Protein AF-A0A7S4WHS2-F1 (afdb_monomer_lite)

Organism: NCBI:txid311494

Radius of gyration: 29.29 Å; chains: 1; bounding box: 71×64×77 Å

Sequence (248 aa):
GGTAQAVWQSLSWGLAPERFQHSQTRLPRNLSAFLNLSAMYQNPPQQYPPQHPQHYQPGQMAAPGIVMGTPVPQDGDFGKMPVSQVPPEVRNGFVRKVYSLLSVQLMVTFGIALYMNTQLTPLWVAKHLGIYYMASFGTLAMMLGVSCCCADALRNFPFNYAFLAALTIGMSITVGFATVLYTTDSVLLALGTTAGVFLVLTAYACLTTTDFTGIGPYLFAGLIALMMFGFVISIFSWLTGTPMVGSM

Foldseek 3Di:
DPPPVVVVVVVPPDDDPPPPVVPPPDDDPVVVVVVVVVVVVDDDDDDDDDDDDDDDDDDDDDDPDDDPPDPPDPPVCLVPDDPVPRPVVVVVVVVVVVVVLVVVLVVVLVVLLVVLLVPPALVNLVVVCVLLVCLVVVLVCLVVCCVPPNVVLCVDPPSVVVSSVSSSVSVSVNNSSVSNLDDPVVVVVVVVVVVVVVVVVVVCVVPDPDDPVPCVVVVVVVVVVVVVVVVVVVVVCVVVVPDPRPDD

Structure (mmCIF, N/CA/C/O backbone):
data_AF-A0A7S4WHS2-F1
#
_entry.id   AF-A0A7S4WHS2-F1
#
loop_
_atom_site.group_PDB
_atom_site.id
_atom_site.type_symbol
_atom_site.label_atom_id
_atom_site.label_alt_id
_atom_site.label_comp_id
_atom_site.label_asym_id
_atom_site.label_entity_id
_atom_site.label_seq_id
_atom_site.pdbx_PDB_ins_code
_atom_site.Cartn_x
_atom_site.Cartn_y
_atom_site.Cartn_z
_atom_site.occupancy
_atom_site.B_iso_or_equiv
_atom_site.auth_seq_id
_atom_site.auth_comp_id
_atom_site.auth_asym_id
_atom_site.auth_atom_id
_atom_site.pdbx_PDB_model_num
ATOM 1 N N . GLY A 1 1 ? 33.006 43.965 -44.814 1.00 50.41 1 GLY A N 1
ATOM 2 C CA . GLY A 1 1 ? 33.038 42.946 -43.751 1.00 50.41 1 GLY A CA 1
ATOM 3 C C . GLY A 1 1 ? 34.461 42.755 -43.282 1.00 50.41 1 GLY A C 1
ATOM 4 O O . GLY A 1 1 ? 35.235 42.186 -44.029 1.00 50.41 1 GLY A O 1
ATOM 5 N N . GLY A 1 2 ? 34.815 43.263 -42.099 1.00 50.53 2 GLY A N 1
ATOM 6 C CA . GLY A 1 2 ? 36.194 43.140 -41.601 1.00 50.53 2 GLY A CA 1
ATOM 7 C C . GLY A 1 2 ? 36.452 43.560 -40.150 1.00 50.53 2 GLY A C 1
ATOM 8 O O . GLY A 1 2 ? 37.531 43.289 -39.649 1.00 50.53 2 GLY A O 1
ATOM 9 N N . THR A 1 3 ? 35.502 44.176 -39.437 1.00 52.41 3 THR A N 1
ATOM 10 C CA . THR A 1 3 ? 35.789 44.755 -38.105 1.00 52.41 3 THR A CA 1
ATOM 11 C C . THR A 1 3 ? 35.073 44.090 -36.926 1.00 52.41 3 THR A C 1
ATOM 13 O O . THR A 1 3 ? 35.409 44.385 -35.786 1.00 52.41 3 THR A O 1
ATOM 16 N N . ALA A 1 4 ? 34.164 43.133 -37.152 1.00 46.56 4 ALA A N 1
ATOM 17 C CA . ALA A 1 4 ? 33.526 42.378 -36.062 1.00 46.56 4 ALA A CA 1
ATOM 18 C C . ALA A 1 4 ? 34.307 41.112 -35.647 1.00 46.56 4 ALA A C 1
ATOM 20 O O . ALA A 1 4 ? 34.177 40.657 -34.516 1.00 46.56 4 ALA A O 1
ATOM 21 N N . GLN A 1 5 ? 35.153 40.555 -36.524 1.00 48.12 5 GLN A N 1
ATOM 22 C CA . GLN A 1 5 ? 35.959 39.361 -36.216 1.00 48.12 5 GLN A CA 1
ATOM 23 C C . GLN A 1 5 ? 37.219 39.669 -35.386 1.00 48.12 5 GLN A C 1
ATOM 25 O O . GLN A 1 5 ? 37.716 38.789 -34.690 1.00 48.12 5 GLN A O 1
ATOM 30 N N . ALA A 1 6 ? 37.701 40.916 -35.395 1.00 48.38 6 ALA A N 1
ATOM 31 C CA . ALA A 1 6 ? 38.920 41.304 -34.680 1.00 48.38 6 ALA A CA 1
ATOM 32 C C . ALA A 1 6 ? 38.725 41.473 -33.158 1.00 48.38 6 ALA A C 1
ATOM 34 O O . ALA A 1 6 ? 39.687 41.364 -32.405 1.00 48.38 6 ALA A O 1
ATOM 35 N N . VAL A 1 7 ? 37.490 41.686 -32.686 1.00 51.41 7 VAL A N 1
ATOM 36 C CA . VAL A 1 7 ? 37.194 41.826 -31.244 1.00 51.41 7 VAL A CA 1
ATOM 37 C C . VAL A 1 7 ? 37.031 40.462 -30.561 1.00 51.41 7 VAL A C 1
ATOM 39 O O . VAL A 1 7 ? 37.355 40.310 -29.387 1.00 51.41 7 VAL A O 1
ATOM 42 N N . TRP A 1 8 ? 36.611 39.431 -31.300 1.00 46.50 8 TRP A N 1
ATOM 43 C CA . TRP A 1 8 ? 36.469 38.076 -30.755 1.00 46.50 8 TRP A CA 1
ATOM 44 C C . TRP A 1 8 ? 37.800 37.333 -30.585 1.00 46.50 8 TRP A C 1
ATOM 46 O O . TRP A 1 8 ? 37.876 36.419 -29.770 1.00 46.50 8 TRP A O 1
ATOM 56 N N . GLN A 1 9 ? 38.860 37.735 -31.296 1.00 47.62 9 GLN A N 1
ATOM 57 C CA . GLN A 1 9 ? 40.182 37.108 -31.169 1.00 47.62 9 GLN A CA 1
ATOM 58 C C . GLN A 1 9 ? 41.031 37.656 -30.012 1.00 47.62 9 GLN A C 1
ATOM 60 O O . GLN A 1 9 ? 41.969 36.984 -29.595 1.00 47.62 9 GLN A O 1
ATOM 65 N N . SER A 1 10 ? 40.727 38.834 -29.453 1.00 46.81 10 SER A N 1
ATOM 66 C CA . SER A 1 10 ? 41.482 39.385 -28.313 1.00 46.81 10 SER A CA 1
ATOM 67 C C . SER A 1 10 ? 40.934 38.968 -26.942 1.00 46.81 10 SER A C 1
ATOM 69 O O . SER A 1 10 ? 41.657 39.055 -25.954 1.00 46.81 10 SER A O 1
ATOM 71 N N . LEU A 1 11 ? 39.705 38.441 -26.869 1.00 43.81 11 LEU A N 1
ATOM 72 C CA . LEU A 1 11 ? 39.115 37.882 -25.641 1.00 43.81 11 LEU A CA 1
ATOM 73 C C . LEU A 1 11 ? 39.396 36.382 -25.445 1.00 43.81 11 LEU A C 1
ATOM 75 O O . LEU A 1 11 ? 39.158 35.853 -24.362 1.00 43.81 11 LEU A O 1
ATOM 79 N N . SER A 1 12 ? 39.940 35.695 -26.454 1.00 48.47 12 SER A N 1
ATOM 80 C CA . SER A 1 12 ? 40.288 34.268 -26.377 1.00 48.47 12 SER A CA 1
ATOM 81 C C . SER A 1 12 ? 41.696 33.984 -25.830 1.00 48.47 12 SER A C 1
ATOM 83 O O . SER A 1 12 ? 42.034 32.825 -25.598 1.00 48.47 12 SER A O 1
ATOM 85 N N . TRP A 1 13 ? 42.525 35.004 -25.582 1.00 41.66 13 TRP A N 1
ATOM 86 C CA . TRP A 1 13 ? 43.918 34.843 -25.127 1.00 41.66 13 TRP A CA 1
ATOM 87 C C . TRP A 1 13 ? 44.089 34.929 -23.606 1.00 41.66 13 TRP A C 1
ATOM 89 O O . TRP A 1 13 ? 44.889 35.712 -23.100 1.00 41.66 13 TRP A O 1
ATOM 99 N N . GLY A 1 14 ? 43.351 34.100 -22.865 1.00 50.03 14 GLY A N 1
ATOM 100 C CA . GLY A 1 14 ? 43.435 34.078 -21.401 1.00 50.03 14 GLY A CA 1
ATOM 101 C C . GLY A 1 14 ? 43.510 32.713 -20.725 1.00 50.03 14 GLY A C 1
ATOM 102 O O . GLY A 1 14 ? 43.883 32.668 -19.559 1.00 50.03 14 GLY A O 1
ATOM 103 N N . LEU A 1 15 ? 43.182 31.599 -21.388 1.00 47.47 15 LEU A N 1
ATOM 104 C CA . LEU A 1 15 ? 43.133 30.288 -20.724 1.00 47.47 15 LEU A CA 1
ATOM 105 C C . LEU A 1 15 ? 43.654 29.185 -21.650 1.00 47.47 15 LEU A C 1
ATOM 107 O O . LEU A 1 15 ? 42.901 28.394 -22.210 1.00 47.47 15 LEU A O 1
ATOM 111 N N . ALA A 1 16 ? 44.978 29.146 -21.804 1.00 42.75 16 ALA A N 1
ATOM 112 C CA . ALA A 1 16 ? 45.669 27.970 -22.312 1.00 42.75 16 ALA A CA 1
ATOM 113 C C . ALA A 1 16 ? 45.439 26.777 -21.349 1.00 42.75 16 ALA A C 1
ATOM 115 O O . ALA A 1 16 ? 45.632 26.938 -20.139 1.00 42.75 16 ALA A O 1
ATOM 116 N N . PRO A 1 17 ? 45.070 25.582 -21.846 1.00 48.75 17 PRO A N 1
ATOM 117 C CA . PRO A 1 17 ? 44.760 24.412 -21.013 1.00 48.75 17 PRO A CA 1
ATOM 118 C C . PRO A 1 17 ? 45.985 23.744 -20.351 1.00 48.75 17 PRO A C 1
ATOM 120 O O . PRO A 1 17 ? 45.831 22.855 -19.520 1.00 48.75 17 PRO A O 1
ATOM 123 N N . GLU A 1 18 ? 47.205 24.198 -20.639 1.00 44.66 18 GLU A N 1
ATOM 124 C CA . GLU A 1 18 ? 48.449 23.496 -20.274 1.00 44.66 18 GLU A CA 1
ATOM 125 C C . GLU A 1 18 ? 48.958 23.748 -18.837 1.00 44.66 18 GLU A C 1
ATOM 127 O O . GLU A 1 18 ? 49.913 23.114 -18.395 1.00 44.66 18 GLU A O 1
ATOM 132 N N . ARG A 1 19 ? 48.346 24.652 -18.054 1.00 46.97 19 ARG A N 1
ATOM 133 C CA . ARG A 1 19 ? 48.783 24.934 -16.663 1.00 46.97 19 ARG A CA 1
ATOM 134 C C . ARG A 1 19 ? 47.902 24.354 -15.556 1.00 46.97 19 ARG A C 1
ATOM 136 O O . ARG A 1 19 ? 48.166 24.616 -14.385 1.00 46.97 19 ARG A O 1
ATOM 143 N N . PHE A 1 20 ? 46.914 23.522 -15.880 1.00 42.88 20 PHE A N 1
ATOM 144 C CA . PHE A 1 20 ? 46.043 22.905 -14.867 1.00 42.88 20 PHE A CA 1
ATOM 145 C C . PHE A 1 20 ? 46.325 21.426 -14.585 1.00 42.88 20 PHE A C 1
ATOM 147 O O . PHE A 1 20 ? 45.636 20.827 -13.765 1.00 42.88 20 PHE A O 1
ATOM 154 N N . GLN A 1 21 ? 47.375 20.840 -15.165 1.00 43.81 21 GLN A N 1
ATOM 155 C CA . GLN A 1 21 ? 47.788 19.478 -14.802 1.00 43.81 21 GLN A CA 1
ATOM 156 C C . GLN A 1 21 ? 48.622 19.437 -13.512 1.00 43.81 21 GLN A C 1
ATOM 158 O O . GLN A 1 21 ? 48.591 18.451 -12.783 1.00 43.81 21 GLN A O 1
ATOM 163 N N . HIS A 1 22 ? 49.311 20.530 -13.166 1.00 43.03 22 HIS A N 1
ATOM 164 C CA . HIS A 1 22 ? 50.264 20.538 -12.050 1.00 43.03 22 HIS A CA 1
ATOM 165 C C . HIS A 1 22 ? 49.699 21.017 -10.698 1.00 43.03 22 HIS A C 1
ATOM 167 O O . HIS A 1 22 ? 50.420 21.004 -9.701 1.00 43.03 22 HIS A O 1
ATOM 173 N N . SER A 1 23 ? 48.419 21.409 -10.632 1.00 46.28 23 SER A N 1
ATOM 174 C CA . SER A 1 23 ? 47.775 21.923 -9.406 1.00 46.28 23 SER A CA 1
ATOM 175 C C . SER A 1 23 ? 46.524 21.134 -8.978 1.00 46.28 23 SER A C 1
ATOM 177 O O . SER A 1 23 ? 45.692 21.629 -8.227 1.00 46.28 23 SER A O 1
ATOM 179 N N . GLN A 1 24 ? 46.383 19.877 -9.415 1.00 44.25 24 GLN A N 1
ATOM 180 C CA . GLN A 1 24 ? 45.333 18.970 -8.918 1.00 44.25 24 GLN A CA 1
ATOM 181 C C . GLN A 1 24 ? 45.672 18.280 -7.582 1.00 44.25 24 GLN A C 1
ATOM 183 O O . GLN A 1 24 ? 44.921 17.431 -7.114 1.00 44.25 24 GLN A O 1
ATOM 188 N N . THR A 1 25 ? 46.780 18.622 -6.922 1.00 51.28 25 THR A N 1
ATOM 189 C CA . THR A 1 25 ? 47.207 17.914 -5.700 1.00 51.28 25 THR A CA 1
ATOM 190 C C . THR A 1 25 ? 46.672 18.502 -4.395 1.00 51.28 25 THR A C 1
ATOM 192 O O . THR A 1 25 ? 46.905 17.911 -3.342 1.00 51.28 25 THR A O 1
ATOM 195 N N . ARG A 1 26 ? 45.930 19.622 -4.407 1.00 53.91 26 ARG A N 1
ATOM 196 C CA . ARG A 1 26 ? 45.345 20.192 -3.178 1.00 53.91 26 ARG A CA 1
ATOM 197 C C . ARG A 1 26 ? 44.018 20.919 -3.407 1.00 53.91 26 ARG A C 1
ATOM 199 O O . ARG A 1 26 ? 43.988 22.143 -3.431 1.00 53.91 26 ARG A O 1
ATOM 206 N N . LEU A 1 27 ? 42.907 20.191 -3.484 1.00 52.69 27 LEU A N 1
ATOM 207 C CA . LEU A 1 27 ? 41.578 20.782 -3.277 1.00 52.69 27 LEU A CA 1
ATOM 208 C C . LEU A 1 27 ? 40.746 19.917 -2.313 1.00 52.69 27 LEU A C 1
ATOM 210 O O . LEU A 1 27 ? 40.805 18.688 -2.388 1.00 52.69 27 LEU A O 1
ATOM 214 N N . PRO A 1 28 ? 40.004 20.532 -1.370 1.00 56.56 28 PRO A N 1
ATOM 215 C CA . PRO A 1 28 ? 39.258 19.810 -0.349 1.00 56.56 28 PRO A CA 1
ATOM 216 C C . PRO A 1 28 ? 38.067 19.050 -0.947 1.00 56.56 28 PRO A C 1
ATOM 218 O O . PRO A 1 28 ? 37.345 19.545 -1.812 1.00 56.56 28 PRO A O 1
ATOM 221 N N . ARG A 1 29 ? 37.845 17.846 -0.407 1.00 57.91 29 ARG A N 1
ATOM 222 C CA . ARG A 1 29 ? 36.923 16.781 -0.852 1.00 57.91 29 ARG A CA 1
ATOM 223 C C . ARG A 1 29 ? 35.456 17.201 -1.078 1.00 57.91 29 ARG A C 1
ATOM 225 O O . ARG A 1 29 ? 34.707 16.450 -1.685 1.00 57.91 29 ARG A O 1
ATOM 232 N N . ASN A 1 30 ? 35.049 18.385 -0.623 1.00 56.25 30 ASN A N 1
ATOM 233 C CA . ASN A 1 30 ? 33.666 18.860 -0.709 1.00 56.25 30 ASN A CA 1
ATOM 234 C C . ASN A 1 30 ? 33.357 19.688 -1.969 1.00 56.25 30 ASN A C 1
ATOM 236 O O . ASN A 1 30 ? 32.186 19.896 -2.255 1.00 56.25 30 ASN A O 1
ATOM 240 N N . LEU A 1 31 ? 34.354 20.131 -2.749 1.00 52.06 31 LEU A N 1
ATOM 241 C CA . LEU A 1 31 ? 34.111 20.892 -3.990 1.00 52.06 31 LEU A CA 1
ATOM 242 C C . LEU A 1 31 ? 34.059 20.007 -5.253 1.00 52.06 31 LEU A C 1
ATOM 244 O O . LEU A 1 31 ? 33.439 20.375 -6.248 1.00 52.06 31 LEU A O 1
ATOM 248 N N . SER A 1 32 ? 34.645 18.807 -5.204 1.00 50.41 32 SER A N 1
ATOM 249 C CA . SER A 1 32 ? 34.599 17.819 -6.294 1.00 50.41 32 SER A CA 1
ATOM 250 C C . SER A 1 32 ? 33.213 17.194 -6.488 1.00 50.41 32 SER A C 1
ATOM 252 O O . SER A 1 32 ? 32.877 16.772 -7.592 1.00 50.41 32 SER A O 1
ATOM 254 N N . ALA A 1 33 ? 32.379 17.171 -5.444 1.00 54.91 33 ALA A N 1
ATOM 255 C CA . ALA A 1 33 ? 30.997 16.707 -5.540 1.00 54.91 33 ALA A CA 1
ATOM 256 C C . ALA A 1 33 ? 30.105 17.696 -6.314 1.00 54.91 33 ALA A C 1
ATOM 258 O O . ALA A 1 33 ? 29.285 17.276 -7.127 1.00 54.91 33 ALA A O 1
ATOM 259 N N . PHE A 1 34 ? 30.308 19.006 -6.127 1.00 48.53 34 PHE A N 1
ATOM 260 C CA . PHE A 1 34 ? 29.520 20.040 -6.808 1.00 48.53 34 PHE A CA 1
ATOM 261 C C . PHE A 1 34 ? 29.890 20.200 -8.288 1.00 48.53 34 PHE A C 1
ATOM 263 O O . PHE A 1 34 ? 29.008 20.439 -9.108 1.00 48.53 34 PHE A O 1
ATOM 270 N N . LEU A 1 35 ? 31.160 19.999 -8.654 1.00 53.09 35 LEU A N 1
ATOM 271 C CA . LEU A 1 35 ? 31.594 20.020 -10.058 1.00 53.09 35 LEU A CA 1
ATOM 272 C C . LEU A 1 35 ? 31.130 18.788 -10.854 1.00 53.09 35 LEU A C 1
ATOM 274 O O . LEU A 1 35 ? 30.916 18.883 -12.058 1.00 53.09 35 LEU A O 1
ATOM 278 N N . ASN A 1 36 ? 30.918 17.646 -10.194 1.00 54.72 36 ASN A N 1
ATOM 279 C CA . ASN A 1 36 ? 30.353 16.461 -10.844 1.00 54.72 36 ASN A CA 1
ATOM 280 C C . ASN A 1 36 ? 28.837 16.568 -11.073 1.00 54.72 36 ASN A C 1
ATOM 282 O O . ASN A 1 36 ? 28.314 15.912 -11.972 1.00 54.72 36 ASN A O 1
ATOM 286 N N . LEU A 1 37 ? 28.127 17.406 -10.310 1.00 49.66 37 LEU A N 1
ATOM 287 C CA . LEU A 1 37 ? 26.675 17.554 -10.443 1.00 49.66 37 LEU A CA 1
ATOM 288 C C . LEU A 1 37 ? 26.269 18.299 -11.726 1.00 49.66 37 LEU A C 1
ATOM 290 O O . LEU A 1 37 ? 25.254 17.964 -12.330 1.00 49.66 37 LEU A O 1
ATOM 294 N N . SER A 1 38 ? 27.066 19.273 -12.176 1.00 44.75 38 SER A N 1
ATOM 295 C CA . SER A 1 38 ? 26.819 19.990 -13.437 1.00 44.75 38 SER A CA 1
ATOM 296 C C . SER A 1 38 ? 27.232 19.190 -14.677 1.00 44.75 38 SER A C 1
ATOM 298 O O . SER A 1 38 ? 26.703 19.433 -15.758 1.00 44.75 38 SER A O 1
ATOM 300 N N . ALA A 1 39 ? 28.123 18.204 -14.533 1.00 48.88 39 ALA A N 1
ATOM 301 C CA . ALA A 1 39 ? 28.540 17.328 -15.628 1.00 48.88 39 ALA A CA 1
ATOM 302 C C . ALA A 1 39 ? 27.530 16.201 -15.922 1.00 48.88 39 ALA A C 1
ATOM 304 O O . ALA A 1 39 ? 27.440 15.745 -17.059 1.00 48.88 39 ALA A O 1
ATOM 305 N N . MET A 1 40 ? 26.737 15.769 -14.934 1.00 46.53 40 MET A N 1
ATOM 306 C CA . MET A 1 40 ? 25.762 14.680 -15.113 1.00 46.53 40 MET A CA 1
ATOM 307 C C . MET A 1 40 ? 24.444 15.106 -15.791 1.00 46.53 40 MET A C 1
ATOM 309 O O . MET A 1 40 ? 23.670 14.235 -16.180 1.00 46.53 40 MET A O 1
ATOM 313 N N . TYR A 1 41 ? 24.180 16.410 -15.966 1.00 37.06 41 TYR A N 1
ATOM 314 C CA . TYR A 1 41 ? 22.985 16.907 -16.675 1.00 37.06 41 TYR A CA 1
ATOM 315 C C . TYR A 1 41 ? 23.206 17.115 -18.187 1.00 37.06 41 TYR A C 1
ATOM 317 O O . TYR A 1 41 ? 22.245 17.250 -18.943 1.00 37.06 41 TYR A O 1
ATOM 325 N N . GLN A 1 42 ? 24.455 17.076 -18.663 1.00 38.78 42 GLN A N 1
ATOM 326 C CA . GLN A 1 42 ? 24.769 17.221 -20.084 1.00 38.78 42 GLN A CA 1
ATOM 327 C C . GLN A 1 42 ? 24.850 15.840 -20.751 1.00 38.78 42 GLN A C 1
ATOM 329 O O . GLN A 1 42 ? 25.916 15.240 -20.860 1.00 38.78 42 GLN A O 1
ATOM 334 N N . ASN A 1 43 ? 23.713 15.314 -21.204 1.00 38.56 43 ASN A N 1
ATOM 335 C CA . ASN A 1 43 ? 23.698 14.143 -22.083 1.00 38.56 43 ASN A CA 1
ATOM 336 C C . ASN A 1 43 ? 23.935 14.617 -23.536 1.00 38.56 43 ASN A C 1
ATOM 338 O O . ASN A 1 43 ? 23.119 15.395 -24.039 1.00 38.56 43 ASN A O 1
ATOM 342 N N . PRO A 1 44 ? 25.033 14.242 -24.220 1.00 42.28 44 PRO A N 1
ATOM 343 C CA . PRO A 1 44 ? 25.224 14.602 -25.623 1.00 42.28 44 PRO A CA 1
ATOM 344 C C . PRO A 1 44 ? 24.281 13.790 -26.537 1.00 42.28 44 PRO A C 1
ATOM 346 O O . PRO A 1 44 ? 23.912 12.663 -26.197 1.00 42.28 44 PRO A O 1
ATOM 349 N N . PRO A 1 45 ? 23.882 14.322 -27.711 1.00 35.34 45 PRO A N 1
ATOM 350 C CA . PRO A 1 45 ? 23.035 13.592 -28.651 1.00 35.34 45 PRO A CA 1
ATOM 351 C C . PRO A 1 45 ? 23.739 12.311 -29.124 1.00 35.34 45 PRO A C 1
ATOM 353 O O . PRO A 1 45 ? 24.867 12.346 -29.612 1.00 35.34 45 PRO A O 1
ATOM 356 N N . GLN A 1 46 ? 23.058 11.176 -28.964 1.00 35.66 46 GLN A N 1
ATOM 357 C CA . GLN A 1 46 ? 23.517 9.854 -29.390 1.00 35.66 46 GLN A CA 1
ATOM 358 C C . GLN A 1 46 ? 23.731 9.833 -30.913 1.00 35.66 46 GLN A C 1
ATOM 360 O O . GLN A 1 46 ? 22.774 9.952 -31.676 1.00 35.66 46 GLN A O 1
ATOM 365 N N . GLN A 1 47 ? 24.978 9.673 -31.363 1.00 28.88 47 GLN A N 1
ATOM 366 C CA . GLN A 1 47 ? 25.293 9.360 -32.758 1.00 28.88 47 GLN A CA 1
ATOM 367 C C . GLN A 1 47 ? 24.984 7.885 -33.023 1.00 28.88 47 GLN A C 1
ATOM 369 O O . GLN A 1 47 ? 25.507 7.002 -32.345 1.00 28.88 47 GLN A O 1
ATOM 374 N N . TYR A 1 48 ? 24.130 7.610 -34.006 1.00 32.00 48 TYR A N 1
ATOM 375 C CA . TYR A 1 48 ? 23.806 6.241 -34.407 1.00 32.00 48 TYR A CA 1
ATOM 376 C C . TYR A 1 48 ? 24.923 5.704 -35.321 1.00 32.00 48 TYR A C 1
ATOM 378 O O . TYR A 1 48 ? 25.432 6.470 -36.147 1.00 32.00 48 TYR A O 1
ATOM 386 N N . PRO A 1 49 ? 25.326 4.422 -35.217 1.00 36.38 49 PRO A N 1
ATOM 387 C CA . PRO A 1 49 ? 26.357 3.869 -36.090 1.00 36.38 49 PRO A CA 1
ATOM 388 C C . PRO A 1 49 ? 25.868 3.799 -37.550 1.00 36.38 49 PRO A C 1
ATOM 390 O O . PRO A 1 49 ? 24.674 3.589 -37.785 1.00 36.38 49 PRO A O 1
ATOM 393 N N . PRO A 1 50 ? 26.762 3.946 -38.544 1.00 36.66 50 PRO A N 1
ATOM 394 C CA . PRO A 1 50 ? 26.396 3.882 -39.956 1.00 36.66 50 PRO A CA 1
ATOM 395 C C . PRO A 1 50 ? 25.893 2.485 -40.348 1.00 36.66 50 PRO A C 1
ATOM 397 O O . PRO A 1 50 ? 26.514 1.469 -40.045 1.00 36.66 50 PRO A O 1
ATOM 400 N N . GLN A 1 51 ? 24.757 2.440 -41.048 1.00 35.00 51 GLN A N 1
ATOM 401 C CA . GLN A 1 51 ? 24.185 1.209 -41.591 1.00 35.00 51 GLN A CA 1
ATOM 402 C C . GLN A 1 51 ? 25.003 0.732 -42.800 1.00 35.00 51 GLN A C 1
ATOM 404 O O . GLN A 1 51 ? 25.140 1.450 -43.790 1.00 35.00 51 GLN A O 1
ATOM 409 N N . HIS A 1 52 ? 25.524 -0.494 -42.740 1.00 37.19 52 HIS A N 1
ATOM 410 C CA . HIS A 1 52 ? 26.125 -1.167 -43.891 1.00 37.19 52 HIS A CA 1
ATOM 411 C C . HIS A 1 52 ? 25.019 -1.827 -44.742 1.00 37.19 52 HIS A C 1
ATOM 413 O O . HIS A 1 52 ? 24.144 -2.484 -44.171 1.00 37.19 52 HIS A O 1
ATOM 419 N N . PRO A 1 53 ? 25.025 -1.694 -46.082 1.00 32.09 53 PRO A N 1
ATOM 420 C CA . PRO A 1 53 ? 23.966 -2.239 -46.931 1.00 32.09 53 PRO A CA 1
ATOM 421 C C . PRO A 1 53 ? 23.949 -3.777 -46.914 1.00 32.09 53 PRO A C 1
ATOM 423 O O . PRO A 1 53 ? 24.893 -4.438 -47.350 1.00 32.09 53 PRO A O 1
ATOM 426 N N . GLN A 1 54 ? 22.850 -4.346 -46.410 1.00 35.28 54 GLN A N 1
ATOM 427 C CA . GLN A 1 54 ? 22.575 -5.785 -46.409 1.00 35.28 54 GLN A CA 1
ATOM 428 C C . GLN A 1 54 ? 22.229 -6.258 -47.829 1.00 35.28 54 GLN A C 1
ATOM 430 O O . GLN A 1 54 ? 21.265 -5.787 -48.431 1.00 35.28 54 GLN A O 1
ATOM 435 N N . HIS A 1 55 ? 23.016 -7.195 -48.363 1.00 28.98 55 HIS A N 1
ATOM 436 C CA . HIS A 1 55 ? 22.705 -7.888 -49.615 1.00 28.98 55 HIS A CA 1
ATOM 437 C C . HIS A 1 55 ? 21.588 -8.912 -49.370 1.00 28.98 55 HIS A C 1
ATOM 439 O O . HIS A 1 55 ? 21.726 -9.789 -48.520 1.00 28.98 55 HIS A O 1
ATOM 445 N N . TYR A 1 56 ? 20.487 -8.807 -50.115 1.00 31.75 56 TYR A N 1
ATOM 446 C CA . TYR A 1 56 ? 19.346 -9.720 -50.019 1.00 31.75 56 TYR A CA 1
ATOM 447 C C . TYR A 1 56 ? 19.545 -10.911 -50.972 1.00 31.75 56 TYR A C 1
ATOM 449 O O . TYR A 1 56 ? 19.653 -10.716 -52.183 1.00 31.75 56 TYR A O 1
ATOM 457 N N . GLN A 1 57 ? 19.588 -12.141 -50.449 1.00 28.95 57 GLN A N 1
ATOM 458 C CA . GLN A 1 57 ? 19.542 -13.371 -51.253 1.00 28.95 57 GLN A CA 1
ATOM 459 C C . GLN A 1 57 ? 18.084 -13.856 -51.370 1.00 28.95 57 GLN A C 1
ATOM 461 O O . GLN A 1 57 ? 17.424 -14.033 -50.344 1.00 28.95 57 GLN A O 1
ATOM 466 N N . PRO A 1 58 ? 17.544 -14.065 -52.586 1.00 30.72 58 PRO A N 1
ATOM 467 C CA . PRO A 1 58 ? 16.151 -14.451 -52.763 1.00 30.72 58 PRO A CA 1
ATOM 468 C C . PRO A 1 58 ? 15.996 -15.972 -52.667 1.00 30.72 58 PRO A C 1
ATOM 470 O O . PRO A 1 58 ? 16.467 -16.705 -53.534 1.00 30.72 58 PRO A O 1
ATOM 473 N N . GLY A 1 59 ? 15.296 -16.446 -51.634 1.00 38.25 59 GLY A N 1
ATOM 474 C CA . GLY A 1 59 ? 14.798 -17.822 -51.593 1.00 38.25 59 GLY A CA 1
ATOM 475 C C . GLY A 1 59 ? 14.741 -18.446 -50.206 1.00 38.25 59 GLY A C 1
ATOM 476 O O . GLY A 1 59 ? 15.514 -19.352 -49.940 1.00 38.25 59 GLY A O 1
ATOM 477 N N . GLN A 1 60 ? 13.817 -17.989 -49.352 1.00 32.25 60 GLN A N 1
ATOM 478 C CA . GLN A 1 60 ? 13.211 -18.767 -48.257 1.00 32.25 60 GLN A CA 1
ATOM 479 C C . GLN A 1 60 ? 12.098 -17.925 -47.610 1.00 32.25 60 GLN A C 1
ATOM 481 O O . GLN A 1 60 ? 12.344 -17.080 -46.756 1.00 32.25 60 GLN A O 1
ATOM 486 N N . MET A 1 61 ? 10.853 -18.124 -48.053 1.00 41.44 61 MET A N 1
ATOM 487 C CA . MET A 1 61 ? 9.683 -17.646 -47.312 1.00 41.44 61 MET A CA 1
ATOM 488 C C . MET A 1 61 ? 9.464 -18.578 -46.116 1.00 41.44 61 MET A C 1
ATOM 490 O O . MET A 1 61 ? 8.945 -19.680 -46.273 1.00 41.44 61 MET A O 1
ATOM 494 N N . ALA A 1 62 ? 9.870 -18.132 -44.930 1.00 39.28 62 ALA A N 1
ATOM 495 C CA . ALA A 1 62 ? 9.470 -18.700 -43.646 1.00 39.28 62 ALA A CA 1
ATOM 496 C C . ALA A 1 62 ? 9.014 -17.560 -42.716 1.00 39.28 62 ALA A C 1
ATOM 498 O O . ALA A 1 62 ? 9.479 -16.429 -42.845 1.00 39.28 62 ALA A O 1
ATOM 499 N N . ALA A 1 63 ? 8.044 -17.863 -41.849 1.00 40.56 63 ALA A N 1
ATOM 500 C CA . ALA A 1 63 ? 7.259 -16.931 -41.032 1.00 40.56 63 ALA A CA 1
ATOM 501 C C . ALA A 1 63 ? 8.083 -15.835 -40.308 1.00 40.56 63 ALA A C 1
ATOM 503 O O . ALA A 1 63 ? 9.229 -16.074 -39.921 1.00 40.56 63 ALA A O 1
ATOM 504 N N . PRO A 1 64 ? 7.506 -14.636 -40.078 1.00 39.06 64 PRO A N 1
ATOM 505 C CA . PRO A 1 64 ? 8.249 -13.505 -39.540 1.00 39.06 64 PRO A CA 1
ATOM 506 C C . PRO A 1 64 ? 8.615 -13.769 -38.076 1.00 39.06 64 PRO A C 1
ATOM 508 O O . PRO A 1 64 ? 7.741 -13.789 -37.213 1.00 39.06 64 PRO A O 1
ATOM 511 N N . GLY A 1 65 ? 9.907 -13.956 -37.793 1.00 46.88 65 GLY A N 1
ATOM 512 C CA . GLY A 1 65 ? 10.420 -13.877 -36.422 1.00 46.88 65 GLY A CA 1
ATOM 513 C C . GLY A 1 65 ? 11.486 -14.884 -36.004 1.00 46.88 65 GLY A C 1
ATOM 514 O O . GLY A 1 65 ? 12.015 -14.730 -34.910 1.00 46.88 65 GLY A O 1
ATOM 515 N N . ILE A 1 66 ? 11.851 -15.875 -36.822 1.00 42.06 66 ILE A N 1
ATOM 516 C CA . ILE A 1 66 ? 12.950 -16.790 -36.469 1.00 42.06 66 ILE A CA 1
ATOM 517 C C . ILE A 1 66 ? 13.982 -16.806 -37.594 1.00 42.06 66 ILE A C 1
ATOM 519 O O . ILE A 1 66 ? 13.877 -17.564 -38.554 1.00 42.06 66 ILE A O 1
ATOM 523 N N . VAL A 1 67 ? 15.001 -15.952 -37.463 1.00 41.91 67 VAL A N 1
ATOM 524 C CA . VAL A 1 67 ? 16.248 -16.099 -38.220 1.00 41.91 67 VAL A CA 1
ATOM 525 C C . VAL A 1 67 ? 17.016 -17.250 -37.578 1.00 41.91 67 VAL A C 1
ATOM 527 O O . VAL A 1 67 ? 17.556 -17.127 -36.479 1.00 41.91 67 VAL A O 1
ATOM 530 N N . MET A 1 68 ? 17.034 -18.395 -38.255 1.00 42.00 68 MET A N 1
ATOM 531 C CA . MET A 1 68 ? 17.828 -19.553 -37.857 1.00 42.00 68 MET A CA 1
ATOM 532 C C . MET A 1 68 ? 19.310 -19.228 -38.089 1.00 42.00 68 MET A C 1
ATOM 534 O O . MET A 1 68 ? 19.821 -19.393 -39.191 1.00 42.00 68 MET A O 1
ATOM 538 N N . GLY A 1 69 ? 19.984 -18.691 -37.069 1.00 49.16 69 GLY A N 1
ATOM 539 C CA . GLY A 1 69 ? 21.424 -18.417 -37.132 1.00 49.16 69 GLY A CA 1
ATOM 540 C C . GLY A 1 69 ? 21.948 -17.286 -36.248 1.00 49.16 69 GLY A C 1
ATOM 541 O O . GLY A 1 69 ? 23.161 -17.173 -36.095 1.00 49.16 69 GLY A O 1
ATOM 542 N N . THR A 1 70 ? 21.096 -16.464 -35.633 1.00 44.44 70 THR A N 1
ATOM 543 C CA . THR A 1 70 ? 21.580 -15.510 -34.622 1.00 44.44 70 THR A CA 1
ATOM 544 C C . THR A 1 70 ? 21.786 -16.238 -33.291 1.00 44.44 70 THR A C 1
ATOM 546 O O . THR A 1 70 ? 20.867 -16.949 -32.872 1.00 44.44 70 THR A O 1
ATOM 549 N N . PRO A 1 71 ? 22.941 -16.084 -32.609 1.00 47.69 71 PRO A N 1
ATOM 550 C CA . PRO A 1 71 ? 23.108 -16.609 -31.260 1.00 47.69 71 PRO A CA 1
ATOM 551 C C . PRO A 1 71 ? 21.973 -16.054 -30.404 1.00 47.69 71 PRO A C 1
ATOM 553 O O . PRO A 1 71 ? 21.769 -14.840 -30.380 1.00 47.69 71 PRO A O 1
ATOM 556 N N . VAL A 1 72 ? 21.211 -16.927 -29.744 1.00 52.97 72 VAL A N 1
ATOM 557 C CA . VAL A 1 72 ? 20.249 -16.488 -28.729 1.00 52.97 72 VAL A CA 1
ATOM 558 C C . VAL A 1 72 ? 21.054 -15.680 -27.706 1.00 52.97 72 VAL A C 1
ATOM 560 O O . VAL A 1 72 ? 22.022 -16.232 -27.170 1.00 52.97 72 VAL A O 1
ATOM 563 N N . PRO A 1 73 ? 20.744 -14.390 -27.472 1.00 54.09 73 PRO A N 1
ATOM 564 C CA . PRO A 1 73 ? 21.487 -13.594 -26.509 1.00 54.09 73 PRO A CA 1
ATOM 565 C C . PRO A 1 73 ? 21.447 -14.302 -25.155 1.00 54.09 73 PRO A C 1
ATOM 567 O O . PRO A 1 73 ? 20.381 -14.682 -24.673 1.00 54.09 73 PRO A O 1
ATOM 570 N N . GLN A 1 74 ? 22.618 -14.560 -24.581 1.00 57.16 74 GLN A N 1
ATOM 571 C CA . GLN A 1 74 ? 22.733 -15.185 -23.267 1.00 57.16 74 GLN A CA 1
ATOM 572 C C . GLN A 1 74 ? 22.223 -14.214 -22.196 1.00 57.16 74 GLN A C 1
ATOM 574 O O . GLN A 1 74 ? 22.341 -13.001 -22.364 1.00 57.16 74 GLN A O 1
ATOM 579 N N . ASP A 1 75 ? 21.703 -14.737 -21.083 1.00 55.19 75 ASP A N 1
ATOM 580 C CA . ASP A 1 75 ? 20.980 -13.999 -20.029 1.00 55.19 75 ASP A CA 1
ATOM 581 C C . ASP A 1 75 ? 21.645 -12.688 -19.541 1.00 55.19 75 ASP A C 1
ATOM 583 O O . ASP A 1 75 ? 20.964 -11.792 -19.043 1.00 55.19 75 ASP A O 1
ATOM 587 N N . GLY A 1 76 ? 22.965 -12.539 -19.706 1.00 56.19 76 GLY A N 1
ATOM 588 C CA . GLY A 1 76 ? 23.724 -11.332 -19.361 1.00 56.19 76 GLY A CA 1
ATOM 589 C C . GLY A 1 76 ? 23.697 -10.181 -20.383 1.00 56.19 76 GLY A C 1
ATOM 590 O O . GLY A 1 76 ? 24.110 -9.074 -20.037 1.00 56.19 76 GLY A O 1
ATOM 591 N N . ASP A 1 77 ? 23.226 -10.396 -21.614 1.00 56.16 77 ASP A N 1
ATOM 592 C CA . ASP A 1 77 ? 23.280 -9.403 -22.705 1.00 56.16 77 ASP A CA 1
ATOM 593 C C . ASP A 1 77 ? 21.983 -8.579 -22.846 1.00 56.16 77 ASP A C 1
ATOM 595 O O . ASP A 1 77 ? 21.975 -7.459 -23.358 1.00 56.16 77 ASP A O 1
ATOM 599 N N . PHE A 1 78 ? 20.875 -9.066 -22.275 1.00 55.44 78 PHE A N 1
ATOM 600 C CA . PHE A 1 78 ? 19.580 -8.370 -22.286 1.00 55.44 78 PHE A CA 1
ATOM 601 C C . PHE A 1 78 ? 19.568 -7.044 -21.513 1.00 55.44 78 PHE A C 1
ATOM 603 O O . PHE A 1 78 ? 18.711 -6.201 -21.764 1.00 55.44 78 PHE A O 1
ATOM 610 N N . GLY A 1 79 ? 20.519 -6.828 -20.597 1.00 56.91 79 GLY A N 1
ATOM 611 C CA . GLY A 1 79 ? 20.632 -5.585 -19.826 1.00 56.91 79 GLY A CA 1
ATOM 612 C C . GLY A 1 79 ? 21.150 -4.383 -20.625 1.00 56.91 79 GLY A C 1
ATOM 613 O O . GLY A 1 79 ? 21.096 -3.263 -20.123 1.00 56.91 79 GLY A O 1
ATOM 614 N N . LYS A 1 80 ? 21.665 -4.598 -21.844 1.00 56.03 80 LYS A N 1
ATOM 615 C CA . LYS A 1 80 ? 22.289 -3.559 -22.684 1.00 56.03 80 LYS A CA 1
ATOM 616 C C . LYS A 1 80 ? 21.502 -3.235 -23.957 1.00 56.03 80 LYS A C 1
ATOM 618 O O . LYS A 1 80 ? 21.884 -2.319 -24.680 1.00 56.03 80 LYS A O 1
ATOM 623 N N . MET A 1 81 ? 20.415 -3.956 -24.230 1.00 58.09 81 MET A N 1
ATOM 624 C CA . MET A 1 81 ? 19.583 -3.734 -25.413 1.00 58.09 81 MET A CA 1
ATOM 625 C C . MET A 1 81 ? 18.437 -2.745 -25.127 1.00 58.09 81 MET A C 1
ATOM 627 O O . MET A 1 81 ? 17.893 -2.735 -24.020 1.00 58.09 81 MET A O 1
ATOM 631 N N . PRO A 1 82 ? 18.019 -1.928 -26.115 1.00 57.88 82 PRO A N 1
ATOM 632 C CA . PRO A 1 82 ? 16.786 -1.150 -26.029 1.00 57.88 82 PRO A CA 1
ATOM 633 C C . PRO A 1 82 ? 15.602 -2.073 -25.717 1.00 57.88 82 PRO A C 1
ATOM 635 O O . PRO A 1 82 ? 15.480 -3.141 -26.311 1.00 57.88 82 PRO A O 1
ATOM 638 N N . VAL A 1 83 ? 14.686 -1.657 -24.836 1.00 58.66 83 VAL A N 1
ATOM 639 C CA . VAL A 1 83 ? 13.521 -2.466 -24.404 1.00 58.66 83 VAL A CA 1
ATOM 640 C C . VAL A 1 83 ? 12.631 -2.914 -25.582 1.00 58.66 83 VAL A C 1
ATOM 642 O O . VAL A 1 83 ? 11.891 -3.889 -25.462 1.00 58.66 83 VAL A O 1
ATOM 645 N N . SER A 1 84 ? 12.721 -2.242 -26.736 1.00 58.97 84 SER A N 1
ATOM 646 C CA . SER A 1 84 ? 12.054 -2.631 -27.986 1.00 58.97 84 SER A CA 1
ATOM 647 C C . SER A 1 84 ? 12.664 -3.859 -28.677 1.00 58.97 84 SER A C 1
ATOM 649 O O . SER A 1 84 ? 11.972 -4.504 -29.458 1.00 58.97 84 SER A O 1
ATOM 651 N N . GLN A 1 85 ? 13.928 -4.189 -28.394 1.00 57.31 85 GLN A N 1
ATOM 652 C CA . GLN A 1 85 ? 14.675 -5.318 -28.966 1.00 57.31 85 GLN A CA 1
ATOM 653 C C . GLN A 1 85 ? 14.764 -6.524 -28.015 1.00 57.31 85 GLN A C 1
ATOM 655 O O . GLN A 1 85 ? 15.239 -7.587 -28.406 1.00 57.31 85 GLN A O 1
ATOM 660 N N . VAL A 1 86 ? 14.287 -6.383 -26.773 1.00 59.75 86 VAL A N 1
ATOM 661 C CA . VAL A 1 86 ? 14.204 -7.485 -25.806 1.00 59.75 86 VAL A CA 1
ATOM 662 C C . VAL A 1 86 ? 13.016 -8.393 -26.166 1.00 59.75 86 VAL A C 1
ATOM 664 O O . VAL A 1 86 ? 11.916 -7.875 -26.392 1.00 59.75 86 VAL A O 1
ATOM 667 N N . PRO A 1 87 ? 13.181 -9.732 -26.183 1.00 60.81 87 PRO A N 1
ATOM 668 C CA . PRO A 1 87 ? 12.087 -10.656 -26.463 1.00 60.81 87 PRO A CA 1
ATOM 669 C C . PRO A 1 87 ? 10.884 -10.401 -25.540 1.00 60.81 87 PRO A C 1
ATOM 671 O O . PRO A 1 87 ? 11.066 -10.227 -24.326 1.00 60.81 87 PRO A O 1
ATOM 674 N N . PRO A 1 88 ? 9.642 -10.408 -26.063 1.00 61.25 88 PRO A N 1
ATOM 675 C CA . PRO A 1 88 ? 8.439 -10.147 -25.267 1.00 61.25 88 PRO A CA 1
ATOM 676 C C . PRO A 1 88 ? 8.295 -11.111 -24.077 1.00 61.25 88 PRO A C 1
ATOM 678 O O . PRO A 1 88 ? 7.730 -10.744 -23.050 1.00 61.25 88 PRO A O 1
ATOM 681 N N . GLU A 1 89 ? 8.870 -12.309 -24.176 1.00 62.59 89 GLU A N 1
ATOM 682 C CA . GLU A 1 89 ? 8.915 -13.335 -23.129 1.00 62.59 89 GLU A CA 1
ATOM 683 C C . GLU A 1 89 ? 9.646 -12.864 -21.858 1.00 62.59 89 GLU A C 1
ATOM 685 O O . GLU A 1 89 ? 9.148 -13.069 -20.748 1.00 62.59 89 GLU A O 1
ATOM 690 N N . VAL A 1 90 ? 10.768 -12.148 -21.996 1.00 61.72 90 VAL A N 1
ATOM 691 C CA . VAL A 1 90 ? 11.551 -11.624 -20.860 1.00 61.72 90 VAL A CA 1
ATOM 692 C C . VAL A 1 90 ? 10.818 -10.456 -20.187 1.00 61.72 90 VAL A C 1
ATOM 694 O O . VAL A 1 90 ? 10.715 -10.404 -18.957 1.00 61.72 90 VAL A O 1
ATOM 697 N N . ARG A 1 91 ? 10.222 -9.552 -20.980 1.00 65.94 91 ARG A N 1
ATOM 698 C CA . ARG A 1 91 ? 9.426 -8.416 -20.476 1.00 65.94 91 ARG A CA 1
ATOM 699 C C . ARG A 1 91 ? 8.182 -8.887 -19.718 1.00 65.94 91 ARG A C 1
ATOM 701 O O . ARG A 1 91 ? 7.901 -8.405 -18.620 1.00 65.94 91 ARG A O 1
ATOM 708 N N . ASN A 1 92 ? 7.477 -9.875 -20.262 1.00 67.38 92 ASN A N 1
ATOM 709 C CA . ASN A 1 92 ? 6.287 -10.450 -19.638 1.00 67.38 92 ASN A CA 1
ATOM 710 C C . ASN A 1 92 ? 6.630 -11.233 -18.359 1.00 67.38 92 ASN A C 1
ATOM 712 O O . ASN A 1 92 ? 5.824 -11.269 -17.428 1.00 67.38 92 ASN A O 1
ATOM 716 N N . GLY A 1 93 ? 7.835 -11.806 -18.267 1.00 71.94 93 GLY A N 1
ATOM 717 C CA . GLY A 1 93 ? 8.332 -12.476 -17.064 1.00 71.94 93 GLY A CA 1
ATOM 718 C C . GLY A 1 93 ? 8.506 -11.538 -15.865 1.00 71.94 93 GLY A C 1
ATOM 719 O O . GLY A 1 93 ? 8.116 -11.894 -14.751 1.00 71.94 93 GLY A O 1
ATOM 720 N N . PHE A 1 94 ? 9.037 -10.329 -16.073 1.00 75.50 94 PHE A N 1
ATOM 721 C CA . PHE A 1 94 ? 9.149 -9.319 -15.010 1.00 75.50 94 PHE A CA 1
ATOM 722 C C . PHE A 1 94 ? 7.769 -8.852 -14.533 1.00 75.50 94 PHE A C 1
ATOM 724 O O . PHE A 1 94 ? 7.482 -8.881 -13.336 1.00 75.50 94 PHE A O 1
ATOM 731 N N . VAL A 1 95 ? 6.885 -8.515 -15.475 1.00 79.38 95 VAL A N 1
ATOM 732 C CA . VAL A 1 95 ? 5.510 -8.085 -15.188 1.00 79.38 95 VAL A CA 1
ATOM 733 C C . VAL A 1 95 ? 4.768 -9.163 -14.392 1.00 79.38 95 VAL A C 1
ATOM 735 O O . VAL A 1 95 ? 4.258 -8.891 -13.307 1.00 79.38 95 VAL A O 1
ATOM 738 N N . ARG A 1 96 ? 4.785 -10.420 -14.848 1.00 78.44 96 ARG A N 1
ATOM 739 C CA . ARG A 1 96 ? 4.110 -11.530 -14.159 1.00 78.44 96 ARG A CA 1
ATOM 740 C C . ARG A 1 96 ? 4.600 -11.718 -12.721 1.00 78.44 96 ARG A C 1
ATOM 742 O O . ARG A 1 96 ? 3.781 -11.978 -11.842 1.00 78.44 96 ARG A O 1
ATOM 749 N N . LYS A 1 97 ? 5.902 -11.550 -12.461 1.00 79.19 97 LYS A N 1
ATOM 750 C CA . LYS A 1 97 ? 6.466 -11.629 -11.102 1.00 79.19 97 LYS A CA 1
ATOM 751 C C . LYS A 1 97 ? 5.930 -10.523 -10.196 1.00 79.19 97 LYS A C 1
ATOM 753 O O . LYS A 1 97 ? 5.503 -10.820 -9.085 1.00 79.19 97 LYS A O 1
ATOM 758 N N . VAL A 1 98 ? 5.907 -9.278 -10.669 1.00 85.88 98 VAL A N 1
ATOM 759 C CA . VAL A 1 98 ? 5.431 -8.133 -9.876 1.00 85.88 98 VAL A CA 1
ATOM 760 C C . VAL A 1 98 ? 3.945 -8.277 -9.547 1.00 85.88 98 VAL A C 1
ATOM 762 O O . VAL A 1 98 ? 3.578 -8.221 -8.377 1.00 85.88 98 VAL A O 1
ATOM 765 N N . TYR A 1 99 ? 3.096 -8.552 -10.542 1.00 85.56 99 TYR A N 1
ATOM 766 C CA . TYR A 1 99 ? 1.654 -8.719 -10.318 1.00 85.56 99 TYR A CA 1
ATOM 767 C C . TYR A 1 99 ? 1.332 -9.927 -9.430 1.00 85.56 99 TYR A C 1
ATOM 769 O O . TYR A 1 99 ? 0.448 -9.844 -8.575 1.00 85.56 99 TYR A O 1
ATOM 777 N N . SER A 1 100 ? 2.074 -11.030 -9.573 1.00 86.00 100 SER A N 1
ATOM 778 C CA . SER A 1 100 ? 1.941 -12.181 -8.676 1.00 86.00 100 SER A CA 1
ATOM 779 C C . SER A 1 100 ? 2.289 -11.811 -7.233 1.00 86.00 100 SER A C 1
ATOM 781 O O . SER A 1 100 ? 1.563 -12.187 -6.318 1.00 86.00 100 SER A O 1
ATOM 783 N N . LEU A 1 101 ? 3.373 -11.061 -7.018 1.00 89.62 101 LEU A N 1
ATOM 784 C CA . LEU A 1 101 ? 3.809 -10.638 -5.688 1.00 89.62 101 LEU A CA 1
ATOM 785 C C . LEU A 1 101 ? 2.801 -9.662 -5.061 1.00 89.62 101 LEU A C 1
ATOM 787 O O . LEU A 1 101 ? 2.417 -9.840 -3.909 1.00 89.62 101 LEU A O 1
ATOM 791 N N . LEU A 1 102 ? 2.296 -8.682 -5.818 1.00 88.38 102 LEU A N 1
ATOM 792 C CA . LEU A 1 102 ? 1.223 -7.790 -5.359 1.00 88.38 102 LEU A CA 1
ATOM 793 C C . LEU A 1 102 ? -0.040 -8.564 -4.958 1.00 88.38 102 LEU A C 1
ATOM 795 O O . LEU A 1 102 ? -0.600 -8.305 -3.896 1.00 88.38 102 LEU A O 1
ATOM 799 N N . SER A 1 103 ? -0.446 -9.553 -5.756 1.00 88.12 103 SER A N 1
ATOM 800 C CA . SER A 1 103 ? -1.629 -10.375 -5.461 1.00 88.12 103 SER A CA 1
ATOM 801 C C . SER A 1 103 ? -1.485 -11.127 -4.135 1.00 88.12 103 SER A C 1
ATOM 803 O O . SER A 1 103 ? -2.408 -11.136 -3.322 1.00 88.12 103 SER A O 1
ATOM 805 N N . VAL A 1 104 ? -0.303 -11.699 -3.874 1.00 92.31 104 VAL A N 1
ATOM 806 C CA . VAL A 1 104 ? -0.003 -12.375 -2.602 1.00 92.31 104 VAL A CA 1
ATOM 807 C C . VAL A 1 104 ? -0.032 -11.389 -1.430 1.00 92.31 104 VAL A C 1
ATOM 809 O O . VAL A 1 104 ? -0.640 -11.690 -0.407 1.00 92.31 104 VAL A O 1
ATOM 812 N N . GLN A 1 105 ? 0.561 -10.200 -1.569 1.00 93.44 105 GLN A N 1
ATOM 813 C CA . GLN A 1 105 ? 0.555 -9.186 -0.503 1.00 93.44 105 GLN A CA 1
ATOM 814 C C . GLN A 1 105 ? -0.865 -8.729 -0.142 1.00 93.44 105 GLN A C 1
ATOM 816 O O . GLN A 1 105 ? -1.178 -8.572 1.041 1.00 93.44 105 GLN A O 1
ATOM 821 N N . LEU A 1 106 ? -1.741 -8.563 -1.139 1.00 90.81 106 LEU A N 1
ATOM 822 C CA . LEU A 1 106 ? -3.144 -8.215 -0.912 1.00 90.81 106 LEU A CA 1
ATOM 823 C C . LEU A 1 106 ? -3.911 -9.346 -0.223 1.00 90.81 106 LEU A C 1
ATOM 825 O O . LEU A 1 106 ? -4.650 -9.077 0.720 1.00 90.81 106 LEU A O 1
ATOM 829 N N . MET A 1 107 ? -3.699 -10.603 -0.625 1.00 92.44 107 MET A N 1
ATOM 830 C CA . MET A 1 107 ? -4.304 -11.755 0.054 1.00 92.44 107 MET A CA 1
ATOM 831 C C . MET A 1 107 ? -3.870 -11.858 1.519 1.00 92.44 107 MET A C 1
ATOM 833 O O . MET A 1 107 ? -4.714 -12.056 2.391 1.00 92.44 107 MET A O 1
ATOM 837 N N . VAL A 1 108 ? -2.576 -11.685 1.803 1.00 93.44 108 VAL A N 1
ATOM 838 C CA . VAL A 1 108 ? -2.044 -11.682 3.176 1.00 93.44 108 VAL A CA 1
ATOM 839 C C . VAL A 1 108 ? -2.667 -10.550 3.992 1.00 93.44 108 VAL A C 1
ATOM 841 O O . VAL A 1 108 ? -3.152 -10.780 5.097 1.00 93.44 108 VAL A O 1
ATOM 844 N N . THR A 1 109 ? -2.716 -9.344 3.426 1.00 94.31 109 THR A N 1
ATOM 845 C CA . THR A 1 109 ? -3.314 -8.172 4.078 1.00 94.31 109 THR A CA 1
ATOM 846 C C . 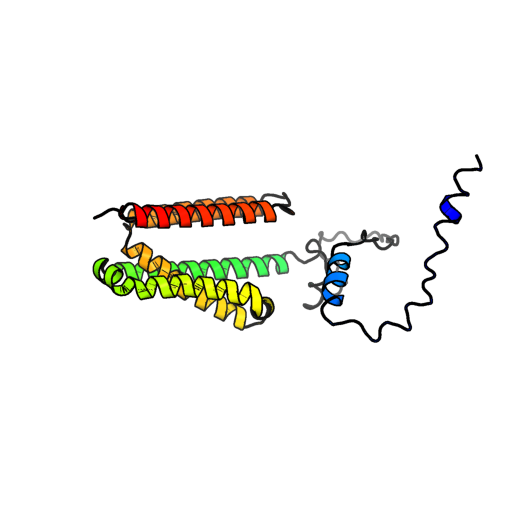THR A 1 109 ? -4.788 -8.394 4.395 1.00 94.31 109 THR A C 1
ATOM 848 O O . THR A 1 109 ? -5.219 -8.145 5.518 1.00 94.31 109 THR A O 1
ATOM 851 N N . PHE A 1 110 ? -5.551 -8.917 3.435 1.00 91.50 110 PHE A N 1
ATOM 852 C CA . PHE A 1 110 ? -6.966 -9.225 3.607 1.00 91.50 110 PHE A CA 1
ATOM 853 C C . PHE A 1 110 ? -7.194 -10.306 4.669 1.00 91.50 110 PHE A C 1
ATOM 855 O O . PHE A 1 110 ? -8.044 -10.136 5.538 1.00 91.50 110 PHE A O 1
ATOM 862 N N . GLY A 1 111 ? -6.407 -11.385 4.652 1.00 92.25 111 GLY A N 1
ATOM 863 C CA . GLY A 1 111 ? -6.509 -12.458 5.643 1.00 92.25 111 GLY A CA 1
ATOM 864 C C . GLY A 1 111 ? -6.236 -11.975 7.069 1.00 92.25 111 GLY A C 1
ATOM 865 O O . GLY A 1 111 ? -6.994 -12.296 7.983 1.00 92.25 111 GLY A O 1
ATOM 866 N N . ILE A 1 112 ? -5.198 -11.154 7.257 1.00 93.69 112 ILE A N 1
ATOM 867 C CA . ILE A 1 112 ? -4.869 -10.563 8.561 1.00 93.69 112 ILE A CA 1
ATOM 868 C C . ILE A 1 112 ? -5.961 -9.584 9.001 1.00 93.69 112 ILE A C 1
ATOM 870 O O . ILE A 1 112 ? -6.401 -9.651 10.146 1.00 93.69 112 ILE A O 1
ATOM 874 N N . ALA A 1 113 ? -6.448 -8.725 8.102 1.00 92.50 113 ALA A N 1
ATOM 875 C CA . ALA A 1 113 ? -7.520 -7.784 8.411 1.00 92.50 113 ALA A CA 1
ATOM 876 C C . ALA A 1 113 ? -8.817 -8.498 8.824 1.00 92.50 113 ALA A C 1
ATOM 878 O O . ALA A 1 113 ? -9.415 -8.139 9.836 1.00 92.50 113 ALA A O 1
ATOM 879 N N . LEU A 1 114 ? -9.214 -9.558 8.109 1.00 91.25 114 LEU A N 1
ATOM 880 C CA . LEU A 1 114 ? -10.363 -10.387 8.481 1.00 91.25 114 LEU A CA 1
ATOM 881 C C . LEU A 1 114 ? -10.176 -11.043 9.849 1.00 91.25 114 LEU A C 1
ATOM 883 O O . LEU A 1 114 ? -11.065 -10.956 10.695 1.00 91.25 114 LEU A O 1
ATOM 887 N N . TYR A 1 115 ? -9.019 -11.669 10.078 1.00 92.69 115 TYR A N 1
ATOM 888 C CA . TYR A 1 115 ? -8.707 -12.301 11.357 1.00 92.69 115 TYR A CA 1
ATOM 889 C C . TYR A 1 115 ? -8.798 -11.293 12.507 1.00 92.69 115 TYR A C 1
ATOM 891 O O . TYR A 1 115 ? -9.451 -11.551 13.520 1.00 92.69 115 TYR A O 1
ATOM 899 N N . MET A 1 116 ? -8.212 -10.108 12.332 1.00 91.69 116 MET A N 1
ATOM 900 C CA . MET A 1 116 ? -8.252 -9.060 13.343 1.00 91.69 116 MET A CA 1
ATOM 901 C C . MET A 1 116 ? -9.667 -8.533 13.573 1.00 91.69 116 MET A C 1
ATOM 903 O O . MET A 1 116 ? -10.058 -8.378 14.724 1.00 91.69 116 MET A O 1
ATOM 907 N N . ASN A 1 117 ? -10.455 -8.344 12.514 1.00 89.12 117 ASN A N 1
ATOM 908 C CA . ASN A 1 117 ? -11.849 -7.917 12.618 1.00 89.12 117 ASN A CA 1
ATOM 909 C C . ASN A 1 117 ? -12.722 -8.908 13.406 1.00 89.12 117 ASN A C 1
ATOM 911 O O . ASN A 1 117 ? -13.638 -8.496 14.108 1.00 89.12 117 ASN A O 1
ATOM 915 N N . THR A 1 118 ? -12.437 -10.212 13.320 1.00 88.12 118 THR A N 1
ATOM 916 C CA . THR A 1 118 ? -13.176 -11.233 14.085 1.00 88.12 118 THR A CA 1
ATOM 917 C C . THR A 1 118 ? -12.731 -11.371 15.540 1.00 88.12 118 THR A C 1
ATOM 919 O O . THR A 1 118 ? -13.552 -11.695 16.394 1.00 88.12 118 THR A O 1
ATOM 922 N N . GLN A 1 119 ? -11.447 -11.141 15.832 1.00 90.56 119 GLN A N 1
ATOM 923 C CA . GLN A 1 119 ? -10.852 -11.458 17.136 1.00 90.56 119 GLN A CA 1
ATOM 924 C C . GLN A 1 119 ? -10.672 -10.234 18.042 1.00 90.56 119 GLN A C 1
ATOM 926 O O . GLN A 1 119 ? -10.644 -10.375 19.265 1.00 90.56 119 GLN A O 1
ATOM 931 N N . LEU A 1 120 ? -10.501 -9.040 17.470 1.00 90.44 120 LEU A N 1
ATOM 932 C CA . LEU A 1 120 ? -10.269 -7.810 18.219 1.00 90.44 120 LEU A CA 1
ATOM 933 C C . LEU A 1 120 ? -11.562 -7.009 18.327 1.00 90.44 120 LEU A C 1
ATOM 935 O O . LEU A 1 120 ? -12.287 -6.821 17.356 1.00 90.44 120 LEU A O 1
ATOM 939 N N . THR A 1 121 ? -11.808 -6.462 19.515 1.00 89.25 121 THR A N 1
ATOM 940 C CA . THR A 1 121 ? -12.896 -5.508 19.730 1.00 89.25 121 THR A CA 1
ATOM 941 C C . THR A 1 121 ? -12.398 -4.068 19.563 1.00 89.25 121 THR A C 1
ATOM 943 O O . THR A 1 121 ? -11.235 -3.779 19.880 1.00 89.25 121 THR A O 1
ATOM 946 N N . PRO A 1 122 ? -13.268 -3.125 19.154 1.00 87.25 122 PRO A N 1
ATOM 947 C CA . PRO A 1 122 ? -12.912 -1.707 19.047 1.00 87.25 122 PRO A CA 1
ATOM 948 C C . PRO A 1 122 ? -12.341 -1.125 20.347 1.00 87.25 122 PRO A C 1
ATOM 950 O O . PRO A 1 122 ? -11.394 -0.342 20.320 1.00 87.25 122 PRO A O 1
ATOM 953 N N . LEU A 1 123 ? -12.845 -1.574 21.503 1.00 88.50 123 LEU A N 1
ATOM 954 C CA . LEU A 1 123 ? -12.344 -1.157 22.816 1.00 88.50 123 LEU A CA 1
ATOM 955 C C . LEU A 1 123 ? -10.902 -1.623 23.069 1.00 88.50 123 LEU A C 1
ATOM 957 O O . LEU A 1 123 ? -10.088 -0.877 23.618 1.00 88.50 123 LEU A O 1
ATOM 961 N N . TRP A 1 124 ? -10.567 -2.854 22.670 1.00 88.88 124 TRP A N 1
ATOM 962 C CA . TRP A 1 124 ? -9.205 -3.365 22.807 1.00 88.88 124 TRP A CA 1
ATOM 963 C C . TRP A 1 124 ? -8.236 -2.580 21.925 1.00 88.88 124 TRP A C 1
ATOM 965 O O . TRP A 1 124 ? -7.149 -2.215 22.383 1.00 88.88 124 TRP A O 1
ATOM 975 N N . VAL A 1 125 ? -8.660 -2.271 20.695 1.00 88.19 125 VAL A N 1
ATOM 976 C CA . VAL A 1 125 ? -7.898 -1.447 19.755 1.00 88.19 125 VAL A CA 1
ATOM 977 C C . VAL A 1 125 ? -7.659 -0.057 20.332 1.00 88.19 125 VAL A C 1
ATOM 979 O O . VAL A 1 125 ? -6.505 0.361 20.396 1.00 88.19 125 VAL A O 1
ATOM 982 N N . ALA A 1 126 ? -8.700 0.605 20.847 1.00 85.88 126 ALA A N 1
ATOM 983 C CA . ALA A 1 126 ? -8.602 1.927 21.466 1.00 85.88 126 ALA A CA 1
ATOM 984 C C . ALA A 1 126 ? -7.576 1.974 22.617 1.00 85.88 126 ALA A C 1
ATOM 986 O O . ALA A 1 126 ? -6.861 2.960 22.788 1.00 85.88 126 ALA A O 1
ATOM 987 N N . LYS A 1 127 ? -7.448 0.885 23.384 1.00 89.00 127 LYS A N 1
ATOM 988 C CA . LYS A 1 127 ? -6.467 0.772 24.472 1.00 89.00 127 LYS A CA 1
ATOM 989 C C . LYS A 1 127 ? -5.029 0.541 23.980 1.00 89.00 127 LYS A C 1
ATOM 991 O O . LYS A 1 127 ? -4.088 0.935 24.663 1.00 89.00 127 LYS A O 1
ATOM 996 N N . HIS A 1 128 ? -4.845 -0.076 22.813 1.00 89.38 128 HIS A N 1
ATOM 997 C CA . HIS A 1 128 ? -3.535 -0.464 22.270 1.00 89.38 128 HIS A CA 1
ATOM 998 C C . HIS A 1 128 ? -3.148 0.327 21.010 1.00 89.38 128 HIS A C 1
ATOM 1000 O O . HIS A 1 128 ? -2.439 -0.185 20.141 1.00 89.38 128 HIS A O 1
ATOM 1006 N N . LEU A 1 129 ? -3.540 1.605 20.932 1.00 87.31 129 LEU A N 1
ATOM 1007 C CA . LEU A 1 129 ? -3.156 2.510 19.836 1.00 87.31 129 LEU A CA 1
ATOM 1008 C C . LEU A 1 129 ? -1.633 2.618 19.638 1.00 87.31 129 LEU A C 1
ATOM 1010 O O . LEU A 1 129 ? -1.177 2.914 18.537 1.00 87.31 129 LEU A O 1
ATOM 1014 N N . GLY A 1 130 ? -0.833 2.343 20.674 1.00 89.94 130 GLY A N 1
ATOM 1015 C CA . GLY A 1 130 ? 0.627 2.303 20.558 1.00 89.94 130 GLY A CA 1
ATOM 1016 C C . GLY A 1 130 ? 1.114 1.343 19.467 1.00 89.94 130 GLY A C 1
ATOM 1017 O O . GLY A 1 130 ? 2.010 1.696 18.707 1.00 89.94 130 GLY A O 1
ATOM 1018 N N . ILE A 1 131 ? 0.471 0.180 19.315 1.00 90.75 131 ILE A N 1
ATOM 1019 C CA . ILE A 1 131 ? 0.822 -0.810 18.282 1.00 90.75 131 ILE A CA 1
ATOM 1020 C C . ILE A 1 131 ? 0.532 -0.248 16.886 1.00 90.75 131 ILE A C 1
ATOM 1022 O O . ILE A 1 131 ? 1.349 -0.394 15.979 1.00 90.75 131 ILE A O 1
ATOM 1026 N N . TYR A 1 132 ? -0.595 0.450 16.730 1.00 90.06 132 TYR A N 1
ATOM 1027 C CA . TYR A 1 132 ? -0.964 1.113 15.481 1.00 90.06 132 TYR A CA 1
ATOM 1028 C C . TYR A 1 132 ? 0.061 2.178 15.071 1.00 90.06 132 TYR A C 1
ATOM 1030 O O . TYR A 1 132 ? 0.516 2.182 13.926 1.00 90.06 132 TYR A O 1
ATOM 1038 N N . TYR A 1 133 ? 0.468 3.053 15.997 1.00 90.69 133 TYR A N 1
ATOM 1039 C CA . TYR A 1 133 ? 1.480 4.076 15.717 1.00 90.69 133 TYR A CA 1
ATOM 1040 C C . TYR A 1 133 ? 2.854 3.467 15.431 1.00 90.69 133 TYR A C 1
ATOM 1042 O O . TYR A 1 133 ? 3.535 3.893 14.502 1.00 90.69 133 TYR A O 1
ATOM 1050 N N . MET A 1 134 ? 3.257 2.434 16.172 1.00 92.75 134 MET A N 1
ATOM 1051 C CA . MET A 1 134 ? 4.513 1.730 15.906 1.00 92.75 134 MET A CA 1
ATOM 1052 C C . MET A 1 134 ? 4.519 1.074 14.523 1.00 92.75 134 MET A C 1
ATOM 1054 O O . MET A 1 134 ? 5.521 1.168 13.819 1.00 92.75 134 MET A O 1
ATOM 1058 N N . ALA A 1 135 ? 3.416 0.448 14.106 1.00 93.00 135 ALA A N 1
ATOM 1059 C CA . ALA A 1 135 ? 3.309 -0.167 12.786 1.00 93.00 135 ALA A CA 1
ATOM 1060 C C . ALA A 1 135 ? 3.299 0.881 11.658 1.00 93.00 135 ALA A C 1
ATOM 1062 O O . ALA A 1 135 ? 3.999 0.710 10.659 1.00 93.00 135 ALA A O 1
ATOM 1063 N N . SER A 1 136 ? 2.570 1.990 11.820 1.00 90.62 136 SER A N 1
ATOM 1064 C CA . SER A 1 136 ? 2.472 3.038 10.794 1.00 90.62 136 SER A CA 1
ATOM 1065 C C . SER A 1 136 ? 3.775 3.828 10.634 1.00 90.62 136 SER A C 1
ATOM 1067 O O . SER A 1 136 ? 4.309 3.923 9.529 1.00 90.62 136 SER A O 1
ATOM 1069 N N . PHE A 1 137 ? 4.360 4.326 11.726 1.00 93.19 137 PHE A N 1
ATOM 1070 C CA . PHE A 1 137 ? 5.655 5.007 11.665 1.00 93.19 137 PHE A CA 1
ATOM 1071 C C . PHE A 1 137 ? 6.795 4.039 11.348 1.00 93.19 137 PHE A C 1
ATOM 1073 O O . PHE A 1 137 ? 7.720 4.412 10.632 1.00 93.19 137 PHE A O 1
ATOM 1080 N N . GLY A 1 138 ? 6.722 2.795 11.825 1.00 93.19 138 GLY A N 1
ATOM 1081 C CA . GLY A 1 138 ? 7.703 1.756 11.526 1.00 93.19 138 GLY A CA 1
ATOM 1082 C C . GLY A 1 138 ? 7.754 1.420 10.039 1.00 93.19 138 GLY A C 1
ATOM 1083 O O . GLY A 1 138 ? 8.834 1.433 9.456 1.00 93.19 138 GLY A O 1
ATOM 1084 N N . THR A 1 139 ? 6.606 1.192 9.395 1.00 93.44 139 THR A N 1
ATOM 1085 C CA . THR A 1 139 ? 6.545 0.934 7.943 1.00 93.44 139 THR A CA 1
ATOM 1086 C C . THR A 1 139 ? 7.004 2.132 7.120 1.00 93.44 139 THR A C 1
ATOM 1088 O O . THR A 1 139 ? 7.770 1.958 6.172 1.00 93.44 139 THR A O 1
ATOM 1091 N N . LEU A 1 140 ? 6.621 3.351 7.511 1.00 91.94 140 LEU A N 1
ATOM 1092 C CA . LEU A 1 140 ? 7.088 4.573 6.859 1.00 91.94 140 LEU A CA 1
ATOM 1093 C C . LEU A 1 140 ? 8.609 4.746 6.990 1.00 91.94 140 LEU A C 1
ATOM 1095 O O . LEU A 1 140 ? 9.293 4.986 5.996 1.00 91.94 140 LEU A O 1
ATOM 1099 N N . ALA A 1 141 ? 9.158 4.586 8.195 1.00 92.50 141 ALA A N 1
ATOM 1100 C CA . ALA A 1 141 ? 10.595 4.678 8.441 1.00 92.50 141 ALA A CA 1
ATOM 1101 C C . ALA A 1 141 ? 11.371 3.605 7.669 1.00 92.50 141 ALA A C 1
ATOM 1103 O O . ALA A 1 141 ? 12.438 3.885 7.130 1.00 92.50 141 ALA A O 1
ATOM 1104 N N . MET A 1 142 ? 10.819 2.396 7.567 1.00 90.94 142 MET A N 1
ATOM 1105 C CA . MET A 1 142 ? 11.404 1.301 6.803 1.00 90.94 142 MET A CA 1
ATOM 1106 C C . MET A 1 142 ? 11.464 1.631 5.301 1.00 90.94 142 MET A C 1
ATOM 1108 O O . MET A 1 142 ? 12.520 1.475 4.683 1.00 90.94 142 MET A O 1
ATOM 1112 N N . MET A 1 143 ? 10.375 2.166 4.731 1.00 90.25 143 MET A N 1
ATOM 1113 C CA . MET A 1 143 ? 10.315 2.640 3.340 1.00 90.25 143 MET A CA 1
ATOM 1114 C C . MET A 1 143 ? 11.333 3.750 3.060 1.00 90.25 143 MET A C 1
ATOM 1116 O O . MET A 1 143 ? 12.090 3.679 2.088 1.00 90.25 143 MET A O 1
ATOM 1120 N N . LEU A 1 144 ? 11.372 4.774 3.916 1.00 89.81 144 LEU A N 1
ATOM 1121 C CA . LEU A 1 144 ? 12.279 5.913 3.761 1.00 89.81 144 LEU A CA 1
ATOM 1122 C C . LEU A 1 144 ? 13.742 5.508 3.973 1.00 89.81 144 LEU A C 1
ATOM 1124 O O . LEU A 1 144 ? 14.610 5.915 3.204 1.00 89.81 144 LEU A O 1
ATOM 1128 N N . GLY A 1 145 ? 14.013 4.674 4.977 1.00 88.50 145 GLY A N 1
ATOM 1129 C CA . GLY A 1 145 ? 15.352 4.196 5.310 1.00 88.50 145 GLY A CA 1
ATOM 1130 C C . GLY A 1 145 ? 15.977 3.404 4.169 1.00 88.50 145 GLY A C 1
ATOM 1131 O O . GLY A 1 145 ? 17.124 3.653 3.801 1.00 88.50 145 GLY A O 1
ATOM 1132 N N . VAL A 1 146 ? 15.209 2.514 3.537 1.00 87.12 146 VAL A N 1
ATOM 1133 C CA . VAL A 1 146 ? 15.708 1.772 2.376 1.00 87.12 146 VAL A CA 1
ATOM 1134 C C . VAL A 1 146 ? 15.844 2.655 1.141 1.00 87.12 146 VAL A C 1
ATOM 1136 O O . VAL A 1 146 ? 16.835 2.521 0.425 1.00 87.12 146 VAL A O 1
ATOM 1139 N N . SER A 1 147 ? 14.930 3.602 0.928 1.00 84.00 147 SER A N 1
ATOM 1140 C CA . SER A 1 147 ? 15.025 4.547 -0.192 1.00 84.00 147 SER A CA 1
ATOM 1141 C C . SER A 1 147 ? 16.246 5.472 -0.090 1.00 84.00 147 SER A C 1
ATOM 1143 O O . SER A 1 147 ? 16.840 5.809 -1.108 1.00 84.00 147 SER A O 1
ATOM 1145 N N . CYS A 1 148 ? 16.636 5.869 1.125 1.00 85.38 148 CYS A N 1
ATOM 1146 C CA . CYS A 1 148 ? 17.758 6.779 1.367 1.00 85.38 148 CYS A CA 1
ATOM 1147 C C . CYS A 1 148 ? 19.110 6.052 1.443 1.00 85.38 148 CYS A C 1
ATOM 1149 O O . CYS A 1 148 ? 20.078 6.468 0.811 1.00 85.38 148 CYS A O 1
ATOM 1151 N N . CYS A 1 149 ? 19.184 4.962 2.211 1.00 79.50 149 CYS A N 1
ATOM 1152 C CA . CYS A 1 149 ? 20.459 4.373 2.625 1.00 79.50 149 CYS A CA 1
ATOM 1153 C C . CYS A 1 149 ? 20.743 3.003 2.001 1.00 79.50 149 CYS A C 1
ATOM 1155 O O . CYS A 1 149 ? 21.884 2.546 2.037 1.00 79.50 149 CYS A O 1
ATOM 1157 N N . CYS A 1 150 ? 19.727 2.304 1.484 1.00 76.56 150 CYS A N 1
ATOM 1158 C CA . CYS A 1 150 ? 19.849 0.888 1.119 1.00 76.56 150 CY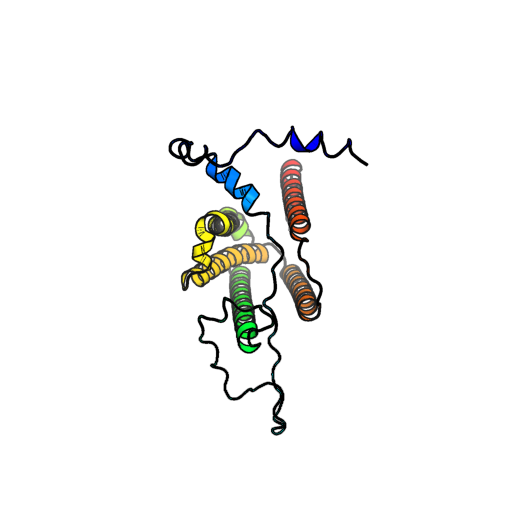S A CA 1
ATOM 1159 C C . CYS A 1 150 ? 19.168 0.549 -0.214 1.00 76.56 150 CYS A C 1
ATOM 1161 O O . CYS A 1 150 ? 18.636 -0.551 -0.375 1.00 76.56 150 CYS A O 1
ATOM 1163 N N . ALA A 1 151 ? 19.217 1.458 -1.191 1.00 78.12 151 ALA A N 1
ATOM 1164 C CA . ALA A 1 151 ? 18.618 1.233 -2.507 1.00 78.12 151 ALA A CA 1
ATOM 1165 C C . ALA A 1 151 ? 19.200 -0.005 -3.220 1.00 78.12 151 ALA A C 1
ATOM 1167 O O . ALA A 1 151 ? 18.485 -0.718 -3.924 1.00 78.12 151 ALA A O 1
ATOM 1168 N N . ASP A 1 152 ? 20.476 -0.317 -2.984 1.00 78.31 152 ASP A N 1
ATOM 1169 C CA . ASP A 1 152 ? 21.119 -1.507 -3.547 1.00 78.31 152 ASP A CA 1
ATOM 1170 C C . ASP A 1 152 ? 20.643 -2.810 -2.892 1.00 78.31 152 ASP A C 1
ATOM 1172 O O . ASP A 1 152 ? 20.608 -3.855 -3.541 1.00 78.31 152 ASP A O 1
ATOM 1176 N N . ALA A 1 153 ? 20.190 -2.774 -1.635 1.00 74.44 153 ALA A N 1
ATOM 1177 C CA . ALA A 1 153 ? 19.649 -3.955 -0.960 1.00 74.44 153 ALA A CA 1
ATOM 1178 C C . ALA A 1 153 ? 18.345 -4.449 -1.618 1.00 74.44 153 ALA A C 1
ATOM 1180 O O . ALA A 1 153 ? 18.100 -5.654 -1.657 1.00 74.44 153 ALA A O 1
ATOM 1181 N N . LEU A 1 154 ? 17.558 -3.548 -2.221 1.00 77.69 154 LEU A N 1
ATOM 1182 C CA . LEU A 1 154 ? 16.361 -3.891 -3.006 1.00 77.69 154 LEU A CA 1
ATOM 1183 C C . LEU A 1 154 ? 16.688 -4.625 -4.315 1.00 77.69 154 LEU A C 1
ATOM 1185 O O . LEU A 1 154 ? 15.834 -5.314 -4.870 1.00 77.69 154 LEU A O 1
ATOM 1189 N N . ARG A 1 155 ? 17.911 -4.483 -4.834 1.00 78.19 155 ARG A N 1
ATOM 1190 C CA . ARG A 1 155 ? 18.333 -5.108 -6.097 1.00 78.19 155 ARG A CA 1
ATOM 1191 C C . ARG A 1 155 ? 18.937 -6.498 -5.899 1.00 78.19 155 ARG A C 1
ATOM 1193 O O . ARG A 1 155 ? 19.068 -7.240 -6.867 1.00 78.19 155 ARG A O 1
ATOM 1200 N N . ASN A 1 156 ? 19.256 -6.867 -4.659 1.00 79.38 156 ASN A N 1
ATOM 1201 C CA . ASN A 1 156 ? 19.894 -8.136 -4.330 1.00 79.38 156 ASN A CA 1
ATOM 1202 C C . ASN A 1 156 ? 18.874 -9.204 -3.900 1.00 79.38 156 ASN A C 1
ATOM 1204 O O . ASN A 1 156 ? 18.040 -8.999 -3.013 1.00 79.38 156 ASN A O 1
ATOM 1208 N N . PHE A 1 157 ? 18.976 -10.388 -4.507 1.00 76.19 157 PHE A N 1
ATOM 1209 C CA . PHE A 1 157 ? 18.282 -11.589 -4.040 1.00 76.19 157 PHE A CA 1
ATOM 1210 C C . PHE A 1 157 ? 19.026 -12.168 -2.823 1.00 76.19 157 PHE A C 1
ATOM 1212 O O . PHE A 1 157 ? 20.252 -12.258 -2.889 1.00 76.19 157 PHE A O 1
ATOM 1219 N N . PRO A 1 158 ? 18.361 -12.581 -1.723 1.00 81.25 158 PRO A N 1
ATOM 1220 C CA . PRO A 1 158 ? 16.913 -12.657 -1.472 1.00 81.25 158 PRO A CA 1
ATOM 1221 C C . PRO A 1 158 ? 16.331 -11.462 -0.686 1.00 81.25 158 PRO A C 1
ATOM 1223 O O . PRO A 1 158 ? 15.132 -11.441 -0.403 1.00 81.25 158 PRO A O 1
ATOM 1226 N N . PHE A 1 159 ? 17.160 -10.480 -0.317 1.00 82.19 159 PHE A N 1
ATOM 1227 C CA . PHE A 1 159 ? 16.798 -9.394 0.602 1.00 82.19 159 PHE A CA 1
ATOM 1228 C C . PHE A 1 159 ? 15.588 -8.564 0.148 1.00 82.19 159 PHE A C 1
ATOM 1230 O O . PHE A 1 159 ? 14.796 -8.147 0.991 1.00 82.19 159 PHE A O 1
ATOM 1237 N N . ASN A 1 160 ? 15.380 -8.406 -1.163 1.00 87.25 160 ASN A N 1
ATOM 1238 C CA . ASN A 1 160 ? 14.197 -7.740 -1.718 1.00 87.25 160 ASN A CA 1
ATOM 1239 C C . ASN A 1 160 ? 12.874 -8.359 -1.214 1.00 87.25 160 ASN A C 1
ATOM 1241 O O . ASN A 1 160 ? 12.011 -7.662 -0.685 1.00 87.25 160 ASN A O 1
ATOM 1245 N N . TYR A 1 161 ? 12.738 -9.686 -1.293 1.00 87.75 161 TYR A N 1
ATOM 1246 C CA . TYR A 1 161 ? 11.507 -10.369 -0.880 1.00 87.75 161 TYR A CA 1
ATOM 1247 C C . TYR A 1 161 ? 11.283 -10.300 0.633 1.00 87.75 161 TYR A C 1
ATOM 1249 O O . TYR A 1 161 ? 10.146 -10.157 1.076 1.00 87.75 161 TYR A O 1
ATOM 1257 N N . ALA A 1 162 ? 12.357 -10.356 1.426 1.00 89.19 162 ALA A N 1
ATOM 1258 C CA . ALA A 1 162 ? 12.270 -10.212 2.877 1.00 89.19 162 ALA A CA 1
ATOM 1259 C C . ALA A 1 162 ? 11.794 -8.807 3.281 1.00 89.19 162 ALA A C 1
ATOM 1261 O O . ALA A 1 162 ? 10.936 -8.670 4.154 1.00 89.19 162 ALA A O 1
ATOM 1262 N N . PHE A 1 163 ? 12.300 -7.769 2.609 1.00 89.25 163 PHE A N 1
ATOM 1263 C CA . PHE A 1 163 ? 11.878 -6.388 2.826 1.00 89.25 163 PHE A CA 1
ATOM 1264 C C . PHE A 1 163 ? 10.395 -6.186 2.486 1.00 89.25 163 PHE A C 1
ATOM 1266 O O . PHE A 1 163 ? 9.639 -5.650 3.296 1.00 89.25 163 PHE A O 1
ATOM 1273 N N . LEU A 1 164 ? 9.962 -6.690 1.327 1.00 90.94 164 LEU A N 1
ATOM 1274 C CA . LEU A 1 164 ? 8.561 -6.646 0.905 1.00 90.94 164 LEU A CA 1
ATOM 1275 C C . LEU A 1 164 ? 7.641 -7.392 1.880 1.00 90.94 164 LEU A C 1
ATOM 1277 O O . LEU A 1 164 ? 6.575 -6.886 2.225 1.00 90.94 164 LEU A O 1
ATOM 1281 N N . ALA A 1 165 ? 8.052 -8.561 2.377 1.00 91.25 165 ALA A N 1
ATOM 1282 C CA . ALA A 1 165 ? 7.276 -9.314 3.361 1.00 91.25 165 ALA A CA 1
ATOM 1283 C C . ALA A 1 165 ? 7.130 -8.550 4.688 1.00 91.25 165 ALA A C 1
ATOM 1285 O O . ALA A 1 165 ? 6.023 -8.438 5.212 1.00 91.25 165 ALA A O 1
ATOM 1286 N N . ALA A 1 166 ? 8.217 -7.973 5.207 1.00 92.56 166 ALA A N 1
ATOM 1287 C CA . ALA A 1 166 ? 8.184 -7.179 6.434 1.00 92.56 166 ALA A CA 1
ATOM 1288 C C . ALA A 1 166 ? 7.297 -5.929 6.293 1.00 92.56 166 ALA A C 1
ATOM 1290 O O . ALA A 1 166 ? 6.489 -5.643 7.179 1.00 92.56 166 ALA A O 1
ATOM 1291 N N . LEU A 1 167 ? 7.374 -5.235 5.153 1.00 92.94 167 LEU A N 1
ATOM 1292 C CA . LEU A 1 167 ? 6.465 -4.133 4.834 1.00 92.94 167 LEU A CA 1
ATOM 1293 C C . LEU A 1 167 ? 5.012 -4.574 4.780 1.00 92.94 167 LEU A C 1
ATOM 1295 O O . LEU A 1 167 ? 4.149 -3.899 5.334 1.00 92.94 167 LEU A O 1
ATOM 1299 N N . THR A 1 168 ? 4.743 -5.702 4.128 1.00 95.00 168 THR A N 1
ATOM 1300 C CA . THR A 1 168 ? 3.388 -6.245 4.000 1.00 95.00 168 THR A CA 1
ATOM 1301 C C . THR A 1 168 ? 2.799 -6.553 5.365 1.00 95.00 168 THR A C 1
ATOM 1303 O O . THR A 1 168 ? 1.663 -6.178 5.633 1.00 95.00 168 THR A O 1
ATOM 1306 N N . ILE A 1 169 ? 3.574 -7.171 6.258 1.00 94.62 169 ILE A N 1
ATOM 1307 C CA . ILE A 1 169 ? 3.132 -7.457 7.626 1.00 94.62 169 ILE A CA 1
ATOM 1308 C C . ILE A 1 169 ? 2.812 -6.150 8.356 1.00 94.62 169 ILE A C 1
ATOM 1310 O O . ILE A 1 169 ? 1.718 -6.010 8.900 1.00 94.62 169 ILE A O 1
ATOM 1314 N N . GLY A 1 170 ? 3.706 -5.161 8.320 1.00 93.81 170 GLY A N 1
ATOM 1315 C CA . GLY A 1 170 ? 3.456 -3.876 8.974 1.00 93.81 170 GLY A CA 1
ATOM 1316 C C . GLY A 1 170 ? 2.215 -3.158 8.426 1.00 93.81 170 GLY A C 1
ATOM 1317 O O . GLY A 1 170 ? 1.361 -2.734 9.202 1.00 93.81 170 GLY A O 1
ATOM 1318 N N . MET A 1 171 ? 2.062 -3.096 7.098 1.00 93.31 171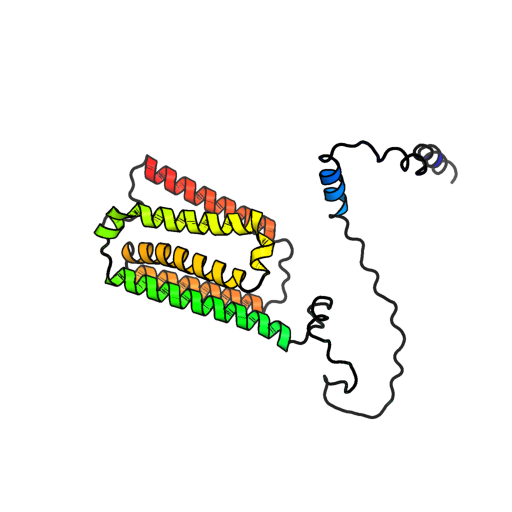 MET A N 1
ATOM 1319 C CA . MET A 1 171 ? 0.886 -2.501 6.454 1.00 93.31 171 MET A CA 1
ATOM 1320 C C . MET A 1 171 ? -0.391 -3.276 6.790 1.00 93.31 171 MET A C 1
ATOM 1322 O O . MET A 1 171 ? -1.419 -2.662 7.058 1.00 93.31 171 MET A O 1
ATOM 1326 N N . SER A 1 172 ? -0.334 -4.609 6.845 1.00 95.00 172 SER A N 1
ATOM 1327 C CA . SER A 1 172 ? -1.489 -5.442 7.188 1.00 95.00 172 SER A CA 1
ATOM 1328 C C . SER A 1 172 ? -1.988 -5.223 8.613 1.00 95.00 172 SER A C 1
ATOM 1330 O O . SER A 1 172 ? -3.195 -5.222 8.832 1.00 95.00 172 SER A O 1
ATOM 1332 N N . ILE A 1 173 ? -1.087 -4.950 9.563 1.00 94.00 173 ILE A N 1
ATOM 1333 C CA . ILE A 1 173 ? -1.458 -4.579 10.932 1.00 94.00 173 ILE A CA 1
ATOM 1334 C C . ILE A 1 173 ? -2.157 -3.218 10.919 1.00 94.00 173 ILE A C 1
ATOM 1336 O O . ILE A 1 173 ? -3.235 -3.082 11.490 1.00 94.00 173 ILE A O 1
ATOM 1340 N N . THR A 1 174 ? -1.602 -2.215 10.232 1.00 93.19 174 THR A N 1
ATOM 1341 C CA . THR A 1 174 ? -2.231 -0.886 10.125 1.00 93.19 174 THR A CA 1
ATOM 1342 C C . THR A 1 174 ? -3.622 -0.964 9.488 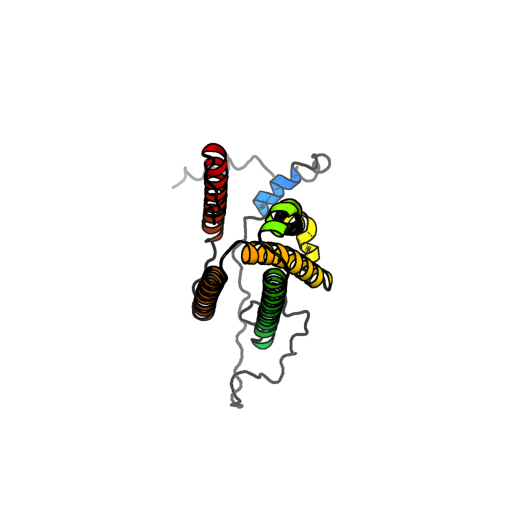1.00 93.19 174 THR A C 1
ATOM 1344 O O . THR A 1 174 ? -4.569 -0.382 10.017 1.00 93.19 174 THR A O 1
ATOM 1347 N N . VAL A 1 175 ? -3.770 -1.725 8.399 1.00 93.62 175 VAL A N 1
ATOM 1348 C CA . VAL A 1 175 ? -5.061 -1.956 7.733 1.00 93.62 175 VAL A CA 1
ATOM 1349 C C . VAL A 1 175 ? -6.018 -2.732 8.642 1.00 93.62 175 VAL A C 1
ATOM 1351 O O . VAL A 1 175 ? -7.169 -2.331 8.769 1.00 93.62 175 VAL A O 1
ATOM 1354 N N . GLY A 1 176 ? -5.561 -3.779 9.332 1.00 93.19 176 GLY A N 1
ATOM 1355 C CA . GLY A 1 176 ? -6.390 -4.568 10.250 1.00 93.19 176 GLY A CA 1
ATOM 1356 C C . GLY A 1 176 ? -6.913 -3.766 11.447 1.00 93.19 176 GLY A C 1
ATOM 1357 O O . GLY A 1 176 ? -8.059 -3.932 11.857 1.00 93.19 176 GLY A O 1
ATOM 1358 N N . PHE A 1 177 ? -6.118 -2.832 11.975 1.00 91.56 177 PHE A N 1
ATOM 1359 C CA . PHE A 1 177 ? -6.590 -1.869 12.975 1.00 91.56 177 PHE A CA 1
ATOM 1360 C C . PHE A 1 177 ? -7.672 -0.946 12.402 1.00 91.56 177 PHE A C 1
ATOM 1362 O O . PHE A 1 177 ? -8.682 -0.712 13.061 1.00 91.56 177 PHE A O 1
ATOM 1369 N N . ALA A 1 178 ? -7.499 -0.458 11.169 1.00 90.69 178 ALA A N 1
ATOM 1370 C CA . ALA A 1 178 ? -8.517 0.352 10.509 1.00 90.69 178 ALA A CA 1
ATOM 1371 C C . ALA A 1 178 ? -9.822 -0.437 10.308 1.00 90.69 178 ALA A C 1
ATOM 1373 O O . ALA A 1 178 ? -10.894 0.092 10.586 1.00 90.69 178 ALA A O 1
ATOM 1374 N N . THR A 1 179 ? -9.763 -1.712 9.913 1.00 92.38 179 THR A N 1
ATOM 1375 C CA . THR A 1 179 ? -10.979 -2.513 9.694 1.00 92.38 179 THR A CA 1
ATOM 1376 C C . THR A 1 179 ? -11.794 -2.764 10.959 1.00 92.38 179 THR A C 1
ATOM 1378 O O . THR A 1 179 ? -12.998 -2.922 10.848 1.00 92.38 179 THR A O 1
ATOM 1381 N N . VAL A 1 180 ? -11.171 -2.765 12.143 1.00 91.94 180 VAL A N 1
ATOM 1382 C CA . VAL A 1 180 ? -11.886 -2.894 13.429 1.00 91.94 180 VAL A CA 1
ATOM 1383 C C . VAL A 1 180 ? -12.564 -1.576 13.840 1.00 91.94 180 VAL A C 1
ATOM 1385 O O . VAL A 1 180 ? -13.556 -1.587 14.564 1.00 91.94 180 VAL A O 1
ATOM 1388 N N . LEU A 1 181 ? -12.027 -0.430 13.406 1.00 88.25 181 LEU A N 1
ATOM 1389 C CA . LEU A 1 181 ? -12.536 0.904 13.757 1.00 88.25 181 LEU A CA 1
ATOM 1390 C C . LEU A 1 181 ? -13.636 1.410 12.811 1.00 88.25 181 LEU A C 1
ATOM 1392 O O . LEU A 1 181 ? -14.374 2.324 13.172 1.00 88.25 181 LEU A O 1
ATOM 1396 N N . TYR A 1 182 ? -13.741 0.838 11.611 1.00 89.31 182 TYR A N 1
ATOM 1397 C CA . TYR A 1 182 ? -14.746 1.189 10.608 1.00 89.31 182 TYR A CA 1
ATOM 1398 C C . TYR A 1 182 ? -15.719 0.034 10.363 1.00 89.31 182 TYR A C 1
ATOM 1400 O O . TYR A 1 182 ? -15.408 -1.130 10.591 1.00 89.31 182 TYR A O 1
ATOM 1408 N N . THR A 1 183 ? -16.912 0.348 9.854 1.00 88.00 183 THR A N 1
ATOM 1409 C CA . THR A 1 183 ? -17.895 -0.688 9.502 1.00 88.00 183 THR A CA 1
ATOM 1410 C C . THR A 1 183 ? -17.426 -1.516 8.304 1.00 88.00 183 THR A C 1
ATOM 1412 O O . THR A 1 183 ? -16.826 -0.986 7.365 1.00 88.00 183 THR A O 1
ATOM 1415 N N . THR A 1 184 ? -17.743 -2.814 8.301 1.00 88.25 184 THR A N 1
ATOM 1416 C CA . THR A 1 184 ? -17.372 -3.734 7.214 1.00 88.25 184 THR A CA 1
ATOM 1417 C C . THR A 1 184 ? -17.880 -3.254 5.851 1.00 88.25 184 THR A C 1
ATOM 1419 O O . THR A 1 184 ? -17.137 -3.331 4.877 1.00 88.25 184 THR A O 1
ATOM 1422 N N . ASP A 1 185 ? -19.078 -2.666 5.786 1.00 88.69 185 ASP A N 1
ATOM 1423 C CA . ASP A 1 185 ? -19.639 -2.122 4.542 1.00 88.69 185 ASP A CA 1
ATOM 1424 C C . ASP A 1 185 ? -18.800 -0.964 3.985 1.00 88.69 185 ASP A C 1
ATOM 1426 O O . ASP A 1 185 ? -18.493 -0.925 2.792 1.00 88.69 185 ASP A O 1
ATOM 1430 N N . SER A 1 186 ? -18.361 -0.045 4.853 1.00 90.75 186 SER A N 1
ATOM 1431 C CA . SER A 1 186 ? -17.483 1.065 4.452 1.00 90.75 186 SER A CA 1
ATOM 1432 C C . SER A 1 186 ? -16.125 0.559 3.963 1.00 90.75 186 SER A C 1
ATOM 1434 O O . SER A 1 186 ? -15.591 1.057 2.971 1.00 90.75 186 SER A O 1
ATOM 1436 N N . VAL A 1 187 ? -15.582 -0.464 4.626 1.00 91.00 187 VAL A N 1
ATOM 1437 C CA . VAL A 1 187 ? -14.304 -1.085 4.256 1.00 91.00 187 VAL A CA 1
ATOM 1438 C C . VAL A 1 187 ? -14.407 -1.799 2.904 1.00 91.00 187 VAL A C 1
ATOM 1440 O O . VAL A 1 187 ? -13.530 -1.624 2.057 1.00 91.00 187 VAL A O 1
ATOM 1443 N N . LEU A 1 188 ? -15.477 -2.564 2.659 1.00 89.31 188 LEU A N 1
ATOM 1444 C CA . LEU A 1 188 ? -15.700 -3.252 1.382 1.00 89.31 188 LEU A CA 1
ATOM 1445 C C . LEU A 1 188 ? -15.898 -2.263 0.230 1.00 89.31 188 LEU A C 1
ATOM 1447 O O . LEU A 1 188 ? -15.370 -2.484 -0.860 1.00 89.31 188 LEU A O 1
ATOM 1451 N N . LEU A 1 189 ? -16.601 -1.154 0.467 1.00 93.25 189 LEU A N 1
ATOM 1452 C CA . LEU A 1 189 ? -16.784 -0.104 -0.534 1.00 93.25 189 LEU A CA 1
ATOM 1453 C C . LEU A 1 189 ? -15.457 0.602 -0.864 1.00 93.25 189 LEU A C 1
ATOM 1455 O O . LEU A 1 189 ? -15.144 0.822 -2.038 1.00 93.25 189 LEU A O 1
ATOM 1459 N N . ALA A 1 190 ? -14.630 0.898 0.141 1.00 91.50 190 ALA A N 1
ATOM 1460 C CA . ALA A 1 190 ? -13.288 1.446 -0.064 1.00 91.50 190 ALA A CA 1
ATOM 1461 C C . ALA A 1 190 ? -12.378 0.471 -0.838 1.00 91.50 190 ALA A C 1
ATOM 1463 O O . ALA A 1 190 ? -11.665 0.866 -1.763 1.00 91.50 190 ALA A O 1
ATOM 1464 N N . LEU A 1 191 ? -12.439 -0.825 -0.526 1.00 89.62 191 LEU A N 1
ATOM 1465 C CA . LEU A 1 191 ? -11.699 -1.854 -1.257 1.00 89.62 191 LEU A CA 1
ATOM 1466 C C . LEU A 1 191 ? -12.174 -1.972 -2.714 1.00 89.62 191 LEU A C 1
ATOM 1468 O O . LEU A 1 191 ? -11.355 -2.021 -3.629 1.00 89.62 191 LEU A O 1
ATOM 1472 N N . GLY A 1 192 ? -13.486 -1.965 -2.953 1.00 90.25 192 GLY A N 1
ATOM 1473 C CA . GLY A 1 192 ? -14.052 -2.039 -4.301 1.00 90.25 192 GLY A CA 1
ATOM 1474 C C . GLY A 1 192 ? -13.666 -0.841 -5.172 1.00 90.25 192 GLY A C 1
ATOM 1475 O O . GLY A 1 192 ? -13.268 -1.009 -6.324 1.00 90.25 192 GLY A O 1
ATOM 1476 N N . THR A 1 193 ? -13.723 0.370 -4.614 1.00 93.62 193 THR A N 1
ATOM 1477 C CA . THR A 1 193 ? -13.348 1.604 -5.326 1.00 93.62 193 THR A CA 1
ATOM 1478 C C . THR A 1 193 ? -11.855 1.663 -5.639 1.00 93.62 193 THR A C 1
ATOM 1480 O O . THR A 1 193 ? -11.485 1.947 -6.778 1.00 93.62 193 THR A O 1
ATOM 1483 N N . THR A 1 194 ? -10.987 1.335 -4.681 1.00 91.88 194 THR A N 1
ATOM 1484 C CA . THR A 1 194 ? -9.529 1.287 -4.899 1.00 91.88 194 THR A CA 1
ATOM 1485 C C . THR A 1 194 ? -9.135 0.226 -5.928 1.00 91.88 194 THR A C 1
ATOM 1487 O O . THR A 1 194 ? -8.333 0.516 -6.817 1.00 91.88 194 THR A O 1
ATOM 1490 N N . ALA A 1 195 ? -9.745 -0.963 -5.881 1.00 88.38 195 ALA A N 1
ATOM 1491 C CA . ALA A 1 195 ? -9.550 -2.005 -6.886 1.00 88.38 195 ALA A CA 1
ATOM 1492 C C . ALA A 1 195 ? -10.030 -1.557 -8.275 1.00 88.38 195 ALA A C 1
ATOM 1494 O O . ALA A 1 195 ? -9.311 -1.731 -9.258 1.00 88.38 195 ALA A O 1
ATOM 1495 N N . GLY A 1 196 ? -11.204 -0.927 -8.363 1.00 92.00 196 GLY A N 1
ATOM 1496 C CA . GLY A 1 196 ? -11.736 -0.380 -9.611 1.00 92.00 196 GLY A CA 1
ATOM 1497 C C . GLY A 1 196 ? -10.805 0.661 -10.233 1.00 92.00 196 GLY A C 1
ATOM 1498 O O . GLY A 1 196 ? -10.433 0.533 -11.398 1.00 92.00 196 GLY A O 1
ATOM 1499 N N . VAL A 1 197 ? -10.359 1.645 -9.446 1.00 94.38 197 VAL A N 1
ATOM 1500 C CA . VAL A 1 197 ? -9.399 2.667 -9.896 1.00 94.38 197 VAL A CA 1
ATOM 1501 C C . VAL A 1 197 ? -8.088 2.019 -10.344 1.00 94.38 197 VAL A C 1
ATOM 1503 O O . VAL A 1 197 ? -7.592 2.347 -11.419 1.00 94.38 197 VAL A O 1
ATOM 1506 N N . PHE A 1 198 ? -7.547 1.062 -9.586 1.00 89.44 198 PHE A N 1
ATOM 1507 C CA . PHE A 1 198 ? -6.311 0.366 -9.950 1.00 89.44 198 PHE A CA 1
ATOM 1508 C C . PHE A 1 198 ? -6.438 -0.408 -11.267 1.00 89.44 198 PHE A C 1
ATOM 1510 O O . PHE A 1 198 ? -5.546 -0.325 -12.111 1.00 89.44 198 PHE A O 1
ATOM 1517 N N . LEU A 1 199 ? -7.544 -1.126 -11.481 1.00 87.12 199 LEU A N 1
ATOM 1518 C CA . LEU A 1 199 ? -7.789 -1.861 -12.723 1.00 87.12 199 LEU A CA 1
ATOM 1519 C C . LEU A 1 199 ? -7.958 -0.921 -13.918 1.00 87.12 199 LEU A C 1
ATOM 1521 O O . LEU A 1 199 ? -7.384 -1.184 -14.972 1.00 87.12 199 LEU A O 1
ATOM 1525 N N . VAL A 1 200 ? -8.679 0.191 -13.755 1.00 91.81 200 VAL A N 1
ATOM 1526 C CA . VAL A 1 200 ? -8.832 1.209 -14.806 1.00 91.81 200 VAL A CA 1
ATOM 1527 C C . VAL A 1 200 ? -7.485 1.839 -15.153 1.00 91.81 200 VAL A C 1
ATOM 1529 O O . VAL A 1 200 ? -7.149 1.927 -16.330 1.00 91.81 200 VAL A O 1
ATOM 1532 N N . LEU A 1 201 ? -6.679 2.221 -14.156 1.00 88.44 201 LEU A N 1
ATOM 1533 C CA . LEU A 1 201 ? -5.335 2.765 -14.379 1.00 88.44 201 LEU A CA 1
ATOM 1534 C C . LEU A 1 201 ? -4.396 1.732 -15.009 1.00 88.44 201 LEU A C 1
ATOM 1536 O O . LEU A 1 201 ? -3.603 2.088 -15.874 1.00 88.44 201 LEU A O 1
ATOM 1540 N N . THR A 1 202 ? -4.500 0.462 -14.615 1.00 86.81 202 THR A N 1
ATOM 1541 C CA . THR A 1 202 ? -3.710 -0.634 -15.195 1.00 86.81 202 THR A CA 1
ATOM 1542 C C . THR A 1 202 ? -4.082 -0.854 -16.656 1.00 86.81 202 THR A C 1
ATOM 1544 O O . THR A 1 202 ? -3.202 -0.896 -17.511 1.00 86.81 202 THR A O 1
ATOM 1547 N N . ALA A 1 203 ? -5.377 -0.935 -16.970 1.00 85.81 203 ALA A N 1
ATOM 1548 C CA . ALA A 1 203 ? -5.854 -1.047 -18.343 1.00 85.81 203 ALA A CA 1
ATOM 1549 C C . ALA A 1 203 ? -5.426 0.170 -19.170 1.00 85.81 203 ALA A C 1
ATOM 1551 O O . ALA A 1 203 ? -4.898 0.009 -20.266 1.00 85.81 203 ALA A O 1
ATOM 1552 N N . TYR A 1 204 ? -5.567 1.378 -18.623 1.00 85.06 204 TYR A N 1
ATOM 1553 C CA . TYR A 1 204 ? -5.093 2.598 -19.263 1.00 85.06 204 TYR A CA 1
ATOM 1554 C C . TYR A 1 204 ? -3.586 2.541 -19.539 1.00 85.06 204 TYR A C 1
ATOM 1556 O O . TYR A 1 204 ? -3.176 2.806 -20.662 1.00 85.06 204 TYR A O 1
ATOM 1564 N N . ALA A 1 205 ? -2.767 2.114 -18.575 1.00 83.38 205 ALA A N 1
ATOM 1565 C CA . ALA A 1 205 ? -1.322 1.969 -18.742 1.00 83.38 205 ALA A CA 1
ATOM 1566 C C . ALA A 1 205 ? -0.932 0.888 -19.767 1.00 83.38 205 ALA A C 1
ATOM 1568 O O . ALA A 1 205 ? 0.073 1.037 -20.454 1.00 83.38 205 ALA A O 1
ATOM 1569 N N . CYS A 1 206 ? -1.707 -0.194 -19.886 1.00 81.75 206 CYS A N 1
ATOM 1570 C CA . CYS A 1 206 ? -1.461 -1.249 -20.873 1.00 81.75 206 CYS A CA 1
ATOM 1571 C C . CYS A 1 206 ? -1.904 -0.869 -22.292 1.00 81.75 206 CYS A C 1
ATOM 1573 O O . CYS A 1 206 ? -1.346 -1.389 -23.256 1.00 81.75 206 CYS A O 1
ATOM 1575 N N . LEU A 1 207 ? -2.921 -0.015 -22.423 1.00 86.69 207 LEU A N 1
ATOM 1576 C CA . LEU A 1 207 ? -3.500 0.374 -23.709 1.00 86.69 207 LEU A CA 1
ATOM 1577 C C . LEU A 1 207 ? -2.928 1.692 -24.247 1.00 86.69 207 LEU A C 1
ATOM 1579 O O . LEU A 1 207 ? -2.973 1.921 -25.454 1.00 86.69 207 LEU A O 1
ATOM 1583 N N . THR A 1 208 ? -2.408 2.563 -23.379 1.00 84.00 208 THR A N 1
ATOM 1584 C CA . THR A 1 208 ? -1.895 3.878 -23.772 1.00 84.00 208 THR A CA 1
ATOM 1585 C C . THR A 1 208 ? -0.434 3.823 -24.210 1.00 84.00 208 THR A C 1
ATOM 1587 O O . THR A 1 208 ? 0.397 3.161 -23.596 1.00 84.00 208 THR A O 1
ATOM 1590 N N . THR A 1 209 ? -0.101 4.579 -25.254 1.00 78.56 209 THR A N 1
ATOM 1591 C CA . THR A 1 209 ? 1.278 4.815 -25.713 1.00 78.56 209 THR A CA 1
ATOM 1592 C C . THR A 1 209 ? 1.806 6.180 -25.262 1.00 78.56 209 THR A C 1
ATOM 1594 O O . THR A 1 209 ? 2.775 6.687 -25.820 1.00 78.56 209 THR A O 1
ATOM 1597 N N . THR A 1 210 ? 1.133 6.835 -24.311 1.00 77.50 210 THR A N 1
ATOM 1598 C CA . THR A 1 210 ? 1.533 8.150 -23.797 1.00 77.50 210 THR A CA 1
ATOM 1599 C C . THR A 1 210 ? 2.723 8.031 -22.842 1.00 77.50 210 THR A C 1
ATOM 1601 O O . THR A 1 210 ? 2.613 7.416 -21.783 1.00 77.50 210 THR A O 1
ATOM 1604 N N . ASP A 1 211 ? 3.835 8.688 -23.179 1.00 75.62 211 ASP A N 1
ATOM 1605 C CA . ASP A 1 211 ? 5.002 8.815 -22.302 1.00 75.62 211 ASP A CA 1
ATOM 1606 C C . ASP A 1 211 ? 4.789 9.915 -21.246 1.00 75.62 211 ASP A C 1
ATOM 1608 O O . ASP A 1 211 ? 4.739 11.103 -21.559 1.00 75.62 211 ASP A O 1
ATOM 1612 N N . PHE A 1 212 ? 4.721 9.536 -19.965 1.00 75.69 212 PHE A N 1
ATOM 1613 C CA . PHE A 1 212 ? 4.607 10.463 -18.822 1.00 75.69 212 PHE A CA 1
ATOM 1614 C C . PHE A 1 212 ? 5.960 11.004 -18.322 1.00 75.69 212 PHE A C 1
ATOM 1616 O O . PHE A 1 212 ? 6.106 11.403 -17.159 1.00 75.69 212 PHE A O 1
ATOM 1623 N N . THR A 1 213 ? 6.972 11.021 -19.188 1.00 79.44 213 THR A N 1
ATOM 1624 C CA . THR A 1 213 ? 8.314 11.519 -18.872 1.00 79.44 213 THR A CA 1
ATOM 1625 C C . THR A 1 213 ? 8.237 13.003 -18.509 1.00 79.44 213 THR A C 1
ATOM 1627 O O . THR A 1 213 ? 8.018 13.853 -19.364 1.00 79.44 213 THR A O 1
ATOM 1630 N N . GLY A 1 214 ? 8.390 13.317 -17.219 1.00 80.81 214 GLY A N 1
ATOM 1631 C CA . GLY A 1 214 ? 8.343 14.689 -16.700 1.00 80.81 214 GLY A CA 1
ATOM 1632 C C . GLY A 1 214 ? 7.137 15.033 -15.819 1.00 80.81 214 GLY A C 1
ATOM 1633 O O . GLY A 1 214 ? 7.102 16.135 -15.279 1.00 80.81 214 GLY A O 1
ATOM 1634 N N . ILE A 1 215 ? 6.190 14.112 -15.580 1.00 88.75 215 ILE A N 1
ATOM 1635 C CA . ILE A 1 215 ? 5.085 14.364 -14.627 1.00 88.75 215 ILE A CA 1
ATOM 1636 C C . ILE A 1 215 ? 5.516 14.254 -13.149 1.00 88.75 215 ILE A C 1
ATOM 1638 O O . ILE A 1 215 ? 4.794 14.675 -12.246 1.00 88.75 215 ILE A O 1
ATOM 1642 N N . GLY A 1 216 ? 6.718 13.723 -12.896 1.00 87.19 216 GLY A N 1
ATOM 1643 C CA . GLY A 1 216 ? 7.308 13.528 -11.565 1.00 87.19 216 GLY A CA 1
ATOM 1644 C C . GLY A 1 216 ? 7.186 14.722 -10.600 1.00 87.19 216 GLY A C 1
ATOM 1645 O O . GLY A 1 216 ? 6.651 14.528 -9.509 1.00 87.19 216 GLY A O 1
ATOM 1646 N N . PRO A 1 217 ? 7.611 15.953 -10.959 1.00 89.81 217 PRO A N 1
ATOM 1647 C CA . PRO A 1 217 ? 7.471 17.119 -10.082 1.00 89.81 217 PRO A CA 1
ATOM 1648 C C . PRO A 1 217 ? 6.014 17.457 -9.731 1.00 89.81 217 PRO A C 1
ATOM 1650 O O . PRO A 1 217 ? 5.754 17.876 -8.606 1.00 89.81 217 PRO A O 1
ATOM 1653 N N . TYR A 1 218 ? 5.056 17.233 -10.638 1.00 92.62 218 TYR A N 1
ATOM 1654 C CA . TYR A 1 218 ? 3.633 17.461 -10.362 1.00 92.62 218 TYR A CA 1
ATOM 1655 C C . TYR A 1 218 ? 3.081 16.437 -9.365 1.00 92.62 218 TYR A C 1
ATOM 1657 O O . TYR A 1 218 ? 2.378 16.812 -8.428 1.00 92.62 218 TYR A O 1
ATOM 1665 N N . LEU A 1 219 ? 3.442 15.157 -9.517 1.00 90.19 219 LEU A N 1
ATOM 1666 C CA . LEU A 1 219 ? 3.077 14.114 -8.553 1.00 90.19 219 LEU A CA 1
ATOM 1667 C C . LEU A 1 219 ? 3.718 14.362 -7.183 1.00 90.19 219 LEU A C 1
ATOM 1669 O O . LEU A 1 219 ? 3.064 14.175 -6.160 1.00 90.19 219 LEU A O 1
ATOM 1673 N N . PHE A 1 220 ? 4.966 14.835 -7.155 1.00 89.62 220 PHE A N 1
ATOM 1674 C CA . PHE A 1 220 ? 5.641 15.208 -5.915 1.00 89.62 220 PHE A CA 1
ATOM 1675 C C . PHE A 1 220 ? 4.961 16.402 -5.231 1.00 89.62 220 PHE A C 1
ATOM 1677 O O . PHE A 1 220 ? 4.681 16.343 -4.037 1.00 89.62 220 PHE A O 1
ATOM 1684 N N . ALA A 1 221 ? 4.612 17.452 -5.981 1.00 92.81 221 ALA A N 1
ATOM 1685 C CA . ALA A 1 221 ? 3.850 18.582 -5.451 1.00 92.81 221 ALA A CA 1
ATOM 1686 C C . ALA A 1 221 ? 2.477 18.144 -4.908 1.00 92.81 221 ALA A C 1
ATOM 1688 O O . ALA A 1 221 ? 2.091 18.559 -3.816 1.00 92.81 221 ALA A O 1
ATOM 1689 N N . GLY A 1 222 ? 1.773 17.256 -5.621 1.00 93.25 222 GLY A N 1
ATOM 1690 C CA . GLY A 1 222 ? 0.508 16.668 -5.171 1.00 93.25 222 GLY A CA 1
ATOM 1691 C C . GLY A 1 222 ? 0.646 15.850 -3.883 1.00 93.25 222 GLY A C 1
ATOM 1692 O O . GLY A 1 222 ? -0.181 15.986 -2.982 1.00 93.25 222 GLY A O 1
ATOM 1693 N N . LEU A 1 223 ? 1.716 15.060 -3.750 1.00 91.56 223 LEU A N 1
ATOM 1694 C CA . LEU A 1 223 ? 2.029 14.308 -2.530 1.00 91.56 223 LEU A CA 1
ATOM 1695 C C . LEU A 1 223 ? 2.253 15.243 -1.332 1.00 91.56 223 LEU A C 1
ATOM 1697 O O . LEU A 1 223 ? 1.683 15.020 -0.264 1.00 91.56 223 LEU A O 1
ATOM 1701 N N . ILE A 1 224 ? 3.055 16.299 -1.505 1.00 93.38 224 ILE A N 1
ATOM 1702 C CA . ILE A 1 224 ? 3.309 17.289 -0.448 1.00 93.38 224 ILE A CA 1
ATOM 1703 C C . ILE A 1 224 ? 2.018 18.024 -0.074 1.00 93.38 224 ILE A C 1
ATOM 1705 O O . ILE A 1 224 ? 1.744 18.197 1.111 1.00 93.38 224 ILE A O 1
ATOM 1709 N N . ALA A 1 225 ? 1.190 18.397 -1.052 1.00 94.19 225 ALA A N 1
ATOM 1710 C CA . ALA A 1 225 ? -0.104 19.023 -0.793 1.00 94.19 225 ALA A CA 1
ATOM 1711 C C . ALA A 1 225 ? -1.037 18.108 0.023 1.00 94.19 225 ALA A C 1
ATOM 1713 O O . ALA A 1 225 ? -1.619 18.562 1.007 1.00 94.19 225 ALA A O 1
ATOM 1714 N N . LEU A 1 226 ? -1.131 16.817 -0.323 1.00 90.94 226 LEU A N 1
ATOM 1715 C CA . LEU A 1 226 ? -1.906 15.824 0.436 1.00 90.94 226 LEU A CA 1
ATOM 1716 C C . LEU A 1 226 ? -1.379 15.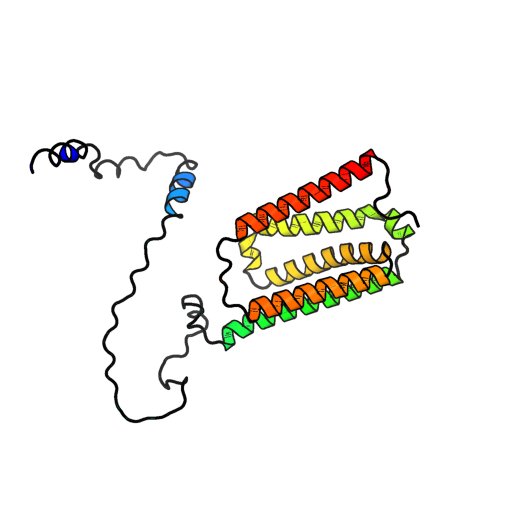632 1.862 1.00 90.94 226 LEU A C 1
ATOM 1718 O O . LEU A 1 226 ? -2.170 15.550 2.800 1.00 90.94 226 LEU A O 1
ATOM 1722 N N . MET A 1 227 ? -0.056 15.600 2.041 1.00 91.62 227 MET A N 1
ATOM 1723 C CA . MET A 1 227 ? 0.566 15.532 3.366 1.00 91.62 227 MET A CA 1
ATOM 1724 C C . MET A 1 227 ? 0.216 16.760 4.208 1.00 91.62 227 MET A C 1
ATOM 1726 O O . MET A 1 227 ? -0.282 16.611 5.322 1.00 91.62 227 MET A O 1
ATOM 1730 N N . MET A 1 228 ? 0.413 17.968 3.672 1.00 92.25 228 MET A N 1
ATOM 1731 C CA . MET A 1 228 ? 0.083 19.217 4.368 1.00 92.25 228 MET A CA 1
ATOM 1732 C C . MET A 1 228 ? -1.401 19.276 4.731 1.00 92.25 228 MET A C 1
ATOM 1734 O O . MET A 1 228 ? -1.742 19.631 5.856 1.00 92.25 228 MET A O 1
ATOM 1738 N N . PHE A 1 229 ? -2.280 18.870 3.815 1.00 92.25 229 PHE A N 1
ATOM 1739 C CA . PHE A 1 229 ? -3.714 18.786 4.067 1.00 92.25 229 PHE A CA 1
ATOM 1740 C C . PHE A 1 229 ? -4.048 17.820 5.215 1.00 92.25 229 PHE A C 1
ATOM 1742 O O . PHE A 1 229 ? -4.788 18.188 6.128 1.00 92.25 229 PHE A O 1
ATOM 1749 N N . GLY A 1 230 ? -3.447 16.625 5.232 1.00 88.56 230 GLY A N 1
ATOM 1750 C CA . GLY A 1 230 ? -3.605 15.664 6.327 1.00 88.56 230 GLY A CA 1
ATOM 1751 C C . GLY A 1 230 ? -3.125 16.208 7.678 1.00 88.56 230 GLY A C 1
ATOM 1752 O O . GLY A 1 230 ? -3.827 16.075 8.682 1.00 88.56 230 GLY A O 1
ATOM 1753 N N . PHE A 1 231 ? -1.974 16.887 7.707 1.00 89.94 231 PHE A N 1
ATOM 1754 C CA . PHE A 1 231 ? -1.466 17.537 8.920 1.00 89.94 231 PHE A CA 1
ATOM 1755 C C . PHE A 1 231 ? -2.392 18.650 9.416 1.00 89.94 231 PHE A C 1
ATOM 1757 O O . PHE A 1 231 ? -2.660 18.721 10.614 1.00 89.94 231 PHE A O 1
ATOM 1764 N N . VAL A 1 232 ? -2.919 19.486 8.516 1.00 91.25 232 VAL A N 1
ATOM 1765 C CA . VAL A 1 232 ? -3.863 20.556 8.872 1.00 91.25 232 VAL A CA 1
ATOM 1766 C C . VAL A 1 232 ? -5.126 19.978 9.506 1.00 91.25 232 VAL A C 1
ATOM 1768 O O . VAL A 1 232 ? -5.535 20.465 10.557 1.00 91.25 232 VAL A O 1
ATOM 1771 N N . ILE A 1 233 ? -5.705 18.913 8.939 1.00 88.25 233 ILE A N 1
ATOM 1772 C CA . ILE A 1 233 ? -6.878 18.243 9.526 1.00 88.25 233 ILE A CA 1
ATOM 1773 C C . ILE A 1 233 ? -6.546 17.678 10.912 1.00 88.25 233 ILE A C 1
ATOM 1775 O O . ILE A 1 233 ? -7.315 17.873 11.853 1.00 88.25 233 ILE A O 1
ATOM 1779 N N . SER A 1 234 ? -5.390 17.026 11.067 1.00 85.50 234 SER A N 1
ATOM 1780 C CA . SER A 1 234 ? -4.978 16.458 12.354 1.00 85.50 234 SER A CA 1
ATOM 1781 C C . SER A 1 234 ? -4.786 17.529 13.432 1.00 85.50 234 SER A C 1
ATOM 1783 O O . SER A 1 234 ? -5.211 17.329 14.569 1.00 85.50 234 SER A O 1
ATOM 1785 N N . ILE A 1 235 ? -4.163 18.662 13.094 1.00 88.25 235 ILE A N 1
ATOM 1786 C CA . ILE A 1 235 ? -3.967 19.787 14.020 1.00 88.25 235 ILE A CA 1
ATOM 1787 C C . ILE A 1 235 ? -5.312 20.439 14.347 1.00 88.25 235 ILE A C 1
ATOM 1789 O O . ILE A 1 235 ? -5.590 20.725 15.507 1.00 88.25 235 ILE A O 1
ATOM 1793 N N . PHE A 1 236 ? -6.170 20.641 13.347 1.00 87.19 236 PHE A N 1
ATOM 1794 C CA . PHE A 1 236 ? -7.488 21.238 13.539 1.00 87.19 236 PHE A CA 1
ATOM 1795 C C . PHE A 1 236 ? -8.387 20.379 14.434 1.00 87.19 236 PHE A C 1
ATOM 1797 O O . PHE A 1 236 ? -9.015 20.913 15.345 1.00 87.19 236 PHE A O 1
ATOM 1804 N N . SER A 1 237 ? -8.412 19.057 14.237 1.00 84.69 237 SER A N 1
ATOM 1805 C CA . SER A 1 237 ? -9.145 18.135 15.115 1.00 84.69 237 SER A CA 1
ATOM 1806 C C . SER A 1 237 ? -8.605 18.164 16.546 1.00 84.69 237 SER A C 1
ATOM 1808 O O . SER A 1 237 ? -9.393 18.215 17.489 1.00 84.69 237 SER A O 1
ATOM 1810 N N . TRP A 1 238 ? -7.279 18.208 16.720 1.00 82.19 238 TRP A N 1
ATOM 1811 C CA . TRP A 1 238 ? -6.672 18.331 18.046 1.00 82.19 238 TRP A CA 1
ATOM 1812 C C . TRP A 1 238 ? -7.050 19.650 18.741 1.00 82.19 238 TRP A C 1
ATOM 1814 O O . TRP A 1 238 ? -7.358 19.646 19.929 1.00 82.19 238 TRP A O 1
ATOM 1824 N N . LEU A 1 239 ? -7.091 20.764 18.000 1.00 86.94 239 LEU A N 1
ATOM 1825 C CA . LEU A 1 239 ? -7.455 22.088 18.523 1.00 86.94 239 LEU A CA 1
ATOM 1826 C C . LEU A 1 239 ? -8.950 22.236 18.838 1.00 86.94 239 LEU A C 1
ATOM 1828 O O . LEU A 1 239 ? -9.308 22.897 19.809 1.00 86.94 239 LEU A O 1
ATOM 1832 N N . THR A 1 240 ? -9.828 21.666 18.012 1.00 82.25 240 THR A N 1
ATOM 1833 C CA . THR A 1 240 ? -11.290 21.813 18.143 1.00 82.25 240 THR A CA 1
ATOM 1834 C C . THR A 1 240 ? -11.945 20.704 18.962 1.00 82.25 240 THR A C 1
ATOM 1836 O O . THR A 1 240 ? -13.135 2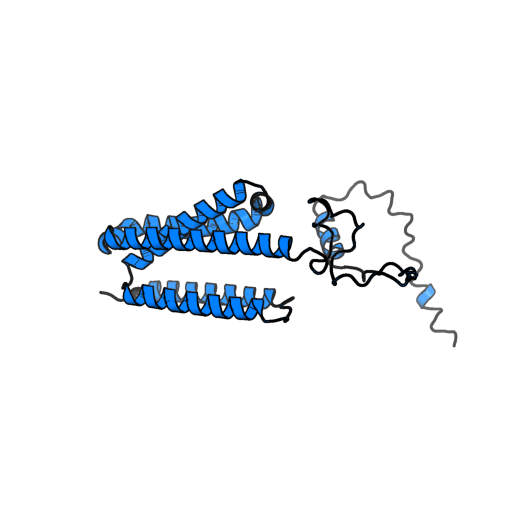0.784 19.258 1.00 82.25 240 THR A O 1
ATOM 1839 N N . GLY A 1 241 ? -11.190 19.668 19.338 1.00 75.94 241 GLY A N 1
ATOM 1840 C CA . GLY A 1 241 ? -11.698 18.523 20.091 1.00 75.94 241 GLY A CA 1
ATOM 1841 C C . GLY A 1 241 ? -12.722 17.683 19.322 1.00 75.94 241 GLY A C 1
ATOM 1842 O O . GLY A 1 241 ? -13.368 16.822 19.917 1.00 75.94 241 GLY A O 1
ATOM 1843 N N . THR A 1 242 ? -12.899 17.910 18.015 1.00 72.88 242 THR A N 1
ATOM 1844 C CA . THR A 1 242 ? -13.818 17.115 17.198 1.00 72.88 242 THR A CA 1
ATOM 1845 C C . THR A 1 242 ? -13.227 15.721 16.988 1.00 72.88 242 THR A C 1
ATOM 1847 O O . THR A 1 242 ? -12.111 15.624 16.456 1.00 72.88 242 THR A O 1
ATOM 1850 N N . PRO A 1 243 ? -13.934 14.641 17.362 1.00 62.88 243 PRO A N 1
ATOM 1851 C CA . PRO A 1 243 ? -13.433 13.289 17.166 1.00 62.88 243 PRO A CA 1
ATOM 1852 C C . PRO A 1 243 ? -13.328 12.984 15.663 1.00 62.88 243 PRO A C 1
ATOM 1854 O O . PRO A 1 243 ? -14.287 13.156 14.916 1.00 62.88 243 PRO A O 1
ATOM 1857 N N . MET A 1 244 ? -12.145 12.548 15.210 1.00 58.69 244 MET A N 1
ATOM 1858 C CA . MET A 1 244 ? -11.879 12.219 13.793 1.00 58.69 244 MET A CA 1
ATOM 1859 C C . MET A 1 244 ? -12.567 10.935 13.326 1.00 58.69 244 MET A C 1
ATOM 1861 O O . MET A 1 244 ? -12.716 10.700 12.131 1.00 58.69 244 MET A O 1
ATOM 1865 N N . VAL A 1 245 ? -12.993 10.109 14.275 1.00 57.97 245 VAL A N 1
ATOM 1866 C CA . VAL A 1 245 ? -13.833 8.939 14.055 1.00 57.97 245 VAL A CA 1
ATOM 1867 C C . VAL A 1 245 ? -15.143 9.262 14.745 1.00 57.97 245 VAL A C 1
ATOM 1869 O O . VAL A 1 245 ? -15.135 9.560 15.939 1.00 57.97 245 VAL A O 1
ATOM 1872 N N . GLY A 1 246 ? -16.234 9.287 13.976 1.00 48.62 246 GLY A N 1
ATOM 1873 C CA . GLY A 1 246 ? -17.564 9.583 14.494 1.00 48.62 246 GLY A CA 1
ATOM 1874 C C . GLY A 1 246 ? -17.806 8.792 15.772 1.00 48.62 246 GLY A C 1
ATOM 1875 O O . GLY A 1 246 ? -17.616 7.579 15.792 1.00 48.62 246 GLY A O 1
ATOM 1876 N N . SER A 1 247 ? -18.155 9.507 16.838 1.00 39.94 247 SER A N 1
ATOM 1877 C CA . SER A 1 247 ? -18.643 8.929 18.081 1.00 39.94 247 SER A CA 1
ATOM 1878 C C . SER A 1 247 ? -19.766 7.944 17.752 1.00 39.94 247 SER A C 1
ATOM 1880 O O . SER A 1 247 ? -20.865 8.371 17.391 1.00 39.94 247 SER A O 1
ATOM 1882 N N . MET A 1 248 ? -19.453 6.654 17.816 1.00 39.97 248 MET A N 1
ATOM 1883 C CA . MET A 1 248 ? -20.431 5.578 17.931 1.00 39.97 248 MET A CA 1
ATOM 1884 C C . MET A 1 248 ? -20.574 5.228 19.404 1.00 39.97 248 MET A C 1
ATOM 1886 O O . MET A 1 248 ? -19.523 5.140 20.082 1.00 39.97 248 MET A O 1
#

InterPro domains:
  IPR006214 Bax inhibitor 1-related [PF01027] (91-239)
  IPR006214 Bax inhibitor 1-related [PTHR23291] (49-236)

pLDDT: mean 72.04, std 21.02, range [28.88, 95.0]

Secondary structure (DSSP, 8-state):
--SSHHHHTTSSTT--GGGSSTTTT---TTSHHHHHHHHTT-----PPPPPPPPPPP------TT--TTSPPPPTTTGGGS-TTTS-HHHHHHHHHHHHHHHHHHHHHHHHHHHHHHHH--HHHHHHTHHHHHHHHHHHHHHHHHHHHH-TTGGGSTTHHHHHHHHHHHHHHHHHHHHHHHS-HHHHHHHHHHHHHHHHHHHHHHHH-----TT-HHHHHHHHHHHHHHHHHHHHHHHHH---SS---